Protein AF-A0A2P5E3Q2-F1 (afdb_monomer)

Foldseek 3Di:
DVVQLVVLCVVPVCVVVVLVPDDPVVSVLLSVLSSLLSVLLVVDDLVPCDPVSLVSNVVSVVVCVVVVHDRVVSVVSNVVSVPPPPVVVVVVVVVVVVVVVVVVVVVVVVVVVVVVVVVVVVVVVVVVVVVVVVVVVVVVVVVVVVVVVVVVVVVVVVVVVVVVVVVVVVVVVVVVVVVVVVVPDD

Sequence (186 aa):
MLPFIQLYREHHPTFSLQTECLRPFERSYVLQLVAIIVGTLTNTPITLVTPTLRAVVDLSWQSLCRLGMKLPVLEKLVATSEKPTALSEACESIQESVKSWRAISDEFERMKTSLASKEEELRIKFDEEVEASQGLQNSQRLLLDEVEQMKKLVAAKEDLKNHMRVFDEKVEQNSKLLNSFCCSFP

Secondary structure (DSSP, 8-state):
-HHHHHHHHHH-THHHHHHHTS-HHHHHHHHHHHHHHHHHHHHS-GGG--HHHHHHHHHHHHHHHHTT---HHHHHHHHHHT--HHHHHHHHHHHHHHHHHHHHHHHHHHHHHHHHHHHHHHHHHHHHHHHHHHHHHHHHHHHHHHHHHHHHHHHHHHHHHHHHHHHHHHHHHHHHHHHHHHTT--

Solvent-accessible surface area (backbone atoms only — not comparable to full-atom values): 10279 Å² total; per-residue (Å²): 100,71,69,43,43,50,56,48,38,76,78,36,66,66,53,58,61,62,44,66,79,40,57,75,67,56,29,53,50,52,50,48,39,50,16,50,42,46,44,52,66,70,74,36,61,82,93,65,65,44,71,70,57,49,52,55,36,52,54,35,50,52,52,41,52,74,71,67,57,86,53,71,69,59,52,51,52,53,58,58,65,69,64,61,65,69,64,55,54,48,50,52,53,49,52,53,50,52,54,52,53,49,54,53,51,56,48,49,54,52,48,52,54,52,49,53,53,50,53,51,52,52,50,54,53,51,55,52,51,51,52,53,51,50,53,51,52,52,51,54,50,52,52,51,54,52,51,52,52,50,52,52,52,52,50,54,50,51,52,50,52,51,53,49,50,55,48,52,55,50,51,53,52,50,50,52,52,51,51,56,55,65,76,67,66,134

Organism: Parasponia andersonii (NCBI:txid3476)

Structure (mmCIF, N/CA/C/O backbone):
data_AF-A0A2P5E3Q2-F1
#
_entry.id   AF-A0A2P5E3Q2-F1
#
loop_
_atom_site.group_PDB
_atom_site.id
_atom_site.type_symbol
_atom_site.label_atom_id
_atom_site.label_alt_id
_atom_site.label_comp_id
_atom_site.label_asym_id
_atom_site.label_entity_id
_atom_site.label_seq_id
_atom_site.pdbx_PDB_ins_code
_atom_site.Cartn_x
_atom_site.Cartn_y
_atom_site.Cartn_z
_atom_site.occupancy
_atom_site.B_iso_or_equiv
_atom_site.auth_seq_id
_atom_site.auth_comp_id
_atom_site.auth_asym_id
_atom_site.auth_atom_id
_atom_site.pdbx_PDB_model_num
ATOM 1 N N . MET A 1 1 ? 31.062 -9.177 -30.078 1.00 57.31 1 MET A N 1
ATOM 2 C CA . MET A 1 1 ? 30.815 -7.878 -30.752 1.00 57.31 1 MET A CA 1
ATOM 3 C C . MET A 1 1 ? 30.722 -7.995 -32.271 1.00 57.31 1 MET A C 1
ATOM 5 O O . MET A 1 1 ? 29.766 -7.472 -32.824 1.00 57.31 1 MET A O 1
ATOM 9 N N . LEU A 1 2 ? 31.635 -8.717 -32.935 1.00 60.75 2 LEU A N 1
ATOM 10 C CA . LEU A 1 2 ? 31.589 -8.993 -34.384 1.00 60.75 2 LEU A CA 1
ATOM 11 C C . LEU A 1 2 ? 30.212 -9.408 -34.960 1.00 60.75 2 LEU A C 1
ATOM 13 O O . LEU A 1 2 ? 29.828 -8.805 -35.959 1.00 60.75 2 LEU A O 1
ATOM 17 N N . PRO A 1 3 ? 29.429 -10.324 -34.346 1.00 73.56 3 PRO A N 1
ATOM 18 C CA . PRO A 1 3 ? 28.146 -10.740 -34.928 1.00 73.56 3 PRO A CA 1
ATOM 19 C C . PRO A 1 3 ? 27.102 -9.614 -34.975 1.00 73.56 3 PRO A C 1
ATOM 21 O O . PRO A 1 3 ? 26.390 -9.488 -35.962 1.00 73.56 3 PRO A O 1
ATOM 24 N N . PHE A 1 4 ? 27.045 -8.740 -33.963 1.00 74.94 4 PHE A N 1
ATOM 25 C CA . PHE A 1 4 ? 26.072 -7.636 -33.918 1.00 74.94 4 PHE A CA 1
ATOM 26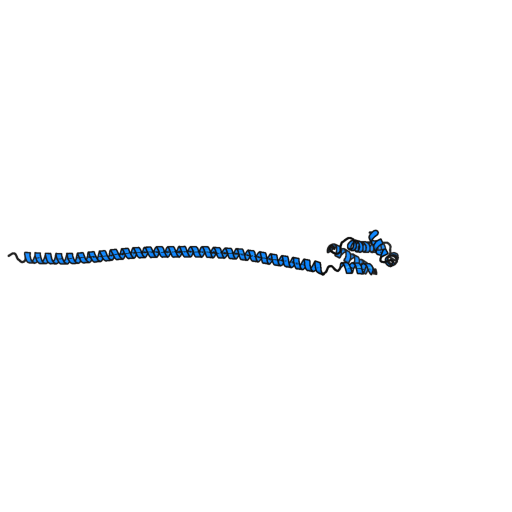 C C . PHE A 1 4 ? 26.417 -6.506 -34.893 1.00 74.94 4 PHE A C 1
ATOM 28 O O . PHE A 1 4 ? 25.533 -5.886 -35.473 1.00 74.94 4 PHE A O 1
ATOM 35 N N . ILE A 1 5 ? 27.712 -6.261 -35.110 1.00 73.81 5 ILE A N 1
ATOM 36 C CA . ILE A 1 5 ? 28.187 -5.304 -36.118 1.00 73.81 5 ILE A CA 1
ATOM 37 C C . ILE A 1 5 ? 27.867 -5.817 -37.522 1.00 73.81 5 ILE A C 1
ATOM 39 O O . ILE A 1 5 ? 27.465 -5.037 -38.383 1.00 73.81 5 ILE A O 1
ATOM 43 N N . GLN A 1 6 ? 28.061 -7.115 -37.755 1.00 77.38 6 GLN A N 1
ATOM 44 C CA . GLN A 1 6 ? 27.765 -7.745 -39.035 1.00 77.38 6 GLN A CA 1
ATOM 45 C C . GLN A 1 6 ? 26.262 -7.713 -39.330 1.00 77.38 6 GLN A C 1
ATOM 47 O O . GLN A 1 6 ? 25.874 -7.219 -40.385 1.00 77.38 6 GLN A O 1
ATOM 52 N N . LEU A 1 7 ? 25.436 -8.075 -38.344 1.00 75.12 7 LEU A N 1
ATOM 53 C CA . LEU A 1 7 ? 23.980 -7.947 -38.406 1.00 75.12 7 LEU A CA 1
ATOM 54 C C . LEU A 1 7 ? 23.549 -6.508 -38.737 1.00 75.12 7 LEU A C 1
ATOM 56 O O . LEU A 1 7 ? 22.722 -6.278 -39.613 1.00 75.12 7 LEU A O 1
ATOM 60 N N . TYR A 1 8 ? 24.148 -5.505 -38.088 1.00 78.00 8 TYR A N 1
ATOM 61 C CA . TYR A 1 8 ? 23.824 -4.107 -38.373 1.00 78.00 8 TYR A CA 1
ATOM 62 C C . TYR A 1 8 ? 24.241 -3.670 -39.789 1.00 78.00 8 TYR A C 1
ATOM 64 O O . TYR A 1 8 ? 23.508 -2.934 -40.449 1.00 78.00 8 TYR A O 1
ATOM 72 N N . ARG A 1 9 ? 25.397 -4.131 -40.289 1.00 81.00 9 ARG A N 1
ATOM 73 C CA . ARG A 1 9 ? 25.868 -3.826 -41.654 1.00 81.00 9 ARG A CA 1
ATOM 74 C C . ARG A 1 9 ? 24.950 -4.386 -42.732 1.00 81.00 9 ARG A C 1
ATOM 76 O O . ARG A 1 9 ? 24.748 -3.709 -43.736 1.00 81.00 9 ARG A O 1
ATOM 83 N N . GLU A 1 10 ? 24.395 -5.576 -42.523 1.00 78.88 10 GLU A N 1
ATOM 84 C CA . GLU A 1 10 ? 23.435 -6.193 -43.448 1.00 78.88 10 GLU A CA 1
ATOM 85 C C . GLU A 1 10 ? 22.175 -5.332 -43.610 1.00 78.88 10 GLU A C 1
ATOM 87 O O . GLU A 1 10 ? 21.643 -5.204 -44.711 1.00 78.88 10 GLU A O 1
ATOM 92 N N . HIS A 1 11 ? 21.749 -4.658 -42.539 1.00 75.56 11 HIS A N 1
ATOM 93 C CA . HIS A 1 11 ? 20.584 -3.772 -42.547 1.00 75.56 11 HIS A CA 1
ATOM 94 C C . HIS A 1 11 ? 20.900 -2.304 -42.885 1.00 75.56 11 HIS A C 1
ATOM 96 O O . HIS A 1 11 ? 19.981 -1.537 -43.179 1.00 75.56 11 HIS A O 1
ATOM 102 N N . HIS A 1 12 ? 22.172 -1.887 -42.864 1.00 76.81 12 HIS A N 1
ATOM 103 C CA . HIS A 1 12 ? 22.582 -0.518 -43.194 1.00 76.81 12 HIS A CA 1
ATOM 104 C C . HIS A 1 12 ? 23.958 -0.465 -43.896 1.00 76.81 12 HIS A C 1
ATOM 106 O O . HIS A 1 12 ? 24.973 -0.140 -43.268 1.00 76.81 12 HIS A O 1
ATOM 112 N N . PRO A 1 13 ? 24.019 -0.712 -45.219 1.00 73.44 13 PRO A N 1
ATOM 113 C CA . PRO A 1 13 ? 25.279 -0.820 -45.968 1.00 73.44 13 PRO A CA 1
ATOM 114 C C . PRO A 1 13 ? 26.141 0.453 -45.948 1.00 73.44 13 PRO A C 1
ATOM 116 O O . PRO A 1 13 ? 27.371 0.388 -45.954 1.00 73.44 13 PRO A O 1
ATOM 119 N N . THR A 1 14 ? 25.511 1.627 -45.857 1.00 77.25 14 THR A N 1
ATOM 120 C CA . THR A 1 14 ? 26.186 2.936 -45.786 1.00 77.25 14 THR A CA 1
ATOM 121 C C . THR A 1 14 ? 26.938 3.156 -44.468 1.00 77.25 14 THR A C 1
ATOM 123 O O . THR A 1 14 ? 27.764 4.064 -44.379 1.00 77.25 14 THR A O 1
ATOM 126 N N . PHE A 1 15 ? 26.727 2.301 -43.460 1.00 79.06 15 PHE A N 1
ATOM 127 C CA . PHE A 1 15 ? 27.500 2.310 -42.216 1.00 79.06 15 PHE A CA 1
ATOM 128 C C . PHE A 1 15 ? 28.984 1.997 -42.452 1.00 79.06 15 PHE A C 1
ATOM 130 O O . PHE A 1 15 ? 29.859 2.617 -41.845 1.00 79.06 15 PHE A O 1
ATOM 137 N N . SER A 1 16 ? 29.282 1.062 -43.357 1.00 76.94 16 SER A N 1
ATOM 138 C CA . SER A 1 16 ? 30.663 0.690 -43.685 1.00 76.94 16 SER A CA 1
ATOM 139 C C . SER A 1 16 ? 31.424 1.884 -44.265 1.00 76.94 16 SER A C 1
ATOM 141 O O . SER A 1 16 ? 32.506 2.202 -43.784 1.00 76.94 16 SER A O 1
ATOM 143 N N . LEU A 1 17 ? 30.789 2.626 -45.177 1.00 75.38 17 LEU A N 1
ATOM 144 C CA . LEU A 1 17 ? 31.359 3.830 -45.788 1.00 75.38 17 LEU A CA 1
ATOM 145 C C . LEU A 1 17 ? 31.624 4.941 -44.763 1.00 75.38 17 LEU A C 1
ATOM 147 O O . LEU A 1 17 ? 32.693 5.539 -44.763 1.00 75.38 17 LEU A O 1
ATOM 151 N N . GLN A 1 18 ? 30.683 5.192 -43.847 1.00 77.44 18 GLN A N 1
ATOM 152 C CA . GLN A 1 18 ? 30.864 6.211 -42.805 1.00 77.44 18 GLN A CA 1
ATOM 153 C C . GLN A 1 18 ? 31.991 5.857 -41.828 1.00 77.44 18 GLN A C 1
ATOM 155 O O . GLN A 1 18 ? 32.747 6.729 -41.412 1.00 77.44 18 GLN A O 1
ATOM 160 N N . THR A 1 19 ? 32.112 4.580 -41.456 1.00 79.31 19 THR A N 1
ATOM 161 C CA . THR A 1 19 ? 33.121 4.132 -40.482 1.00 79.31 19 THR A CA 1
ATOM 162 C C . THR A 1 19 ? 34.520 3.974 -41.074 1.00 79.31 19 THR A C 1
ATOM 164 O O . THR A 1 19 ? 35.495 3.997 -40.326 1.00 79.31 19 THR A O 1
ATOM 167 N N . GLU A 1 20 ? 34.646 3.826 -42.393 1.00 80.62 20 GLU A N 1
ATOM 168 C CA . GLU A 1 20 ? 35.933 3.756 -43.098 1.00 80.62 20 GLU A CA 1
ATOM 169 C C . GLU A 1 20 ? 36.643 5.107 -43.199 1.00 80.62 20 GLU A C 1
ATOM 171 O O . GLU A 1 20 ? 37.870 5.143 -43.211 1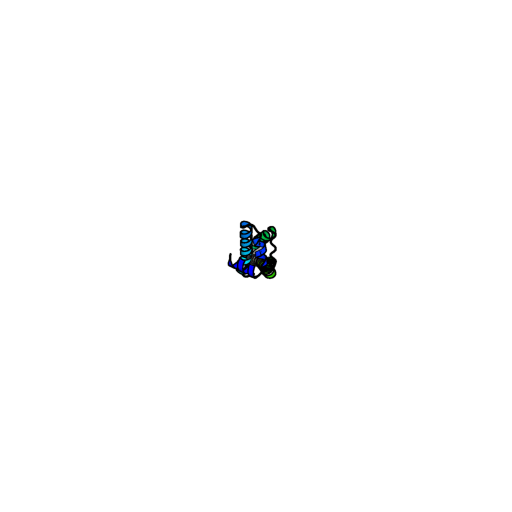.00 80.62 20 GLU A O 1
ATOM 176 N N . CYS A 1 21 ? 35.894 6.211 -43.192 1.00 80.50 21 CYS A N 1
ATOM 177 C CA . CYS A 1 21 ? 36.453 7.564 -43.183 1.00 80.50 21 CYS A CA 1
ATOM 178 C C . CYS A 1 21 ? 36.970 8.014 -41.801 1.00 80.50 21 CYS A C 1
ATOM 180 O O . CYS A 1 21 ? 37.543 9.096 -41.691 1.00 80.50 21 CYS A O 1
ATOM 182 N N . LEU A 1 22 ? 36.758 7.219 -40.747 1.00 84.12 22 LEU A N 1
ATOM 183 C CA . LEU A 1 22 ? 37.175 7.532 -39.377 1.00 84.12 22 LEU A CA 1
ATOM 184 C C . LEU A 1 22 ? 38.598 7.044 -39.091 1.00 84.12 22 LEU A C 1
ATOM 186 O O . LEU A 1 22 ? 39.057 6.043 -39.647 1.00 84.12 22 LEU A O 1
ATOM 190 N N . ARG A 1 23 ? 39.286 7.690 -38.140 1.00 88.81 23 ARG A N 1
ATOM 191 C CA . ARG A 1 23 ? 40.582 7.183 -37.667 1.00 88.81 23 ARG A CA 1
ATOM 192 C C . ARG A 1 23 ? 40.402 5.819 -36.987 1.00 88.81 23 ARG A C 1
ATOM 194 O O . ARG A 1 23 ? 39.347 5.568 -36.405 1.00 88.81 23 ARG A O 1
ATOM 201 N N . PRO A 1 24 ? 41.424 4.942 -36.972 1.00 84.94 24 PRO A N 1
ATOM 202 C CA . PRO A 1 24 ? 41.299 3.577 -36.440 1.00 84.94 24 PRO A CA 1
ATOM 203 C C . PRO A 1 24 ? 40.716 3.486 -35.018 1.00 84.94 24 PRO A C 1
ATOM 205 O O . PRO A 1 24 ? 39.935 2.578 -34.720 1.00 84.94 24 PRO A O 1
ATOM 208 N N . PHE A 1 25 ? 41.049 4.452 -34.157 1.00 86.00 25 PHE A N 1
ATOM 209 C CA . PHE A 1 25 ? 40.517 4.551 -32.797 1.00 86.00 25 PHE A CA 1
ATOM 210 C C . PHE A 1 25 ? 39.024 4.922 -32.775 1.00 86.00 25 PHE A C 1
ATOM 212 O O . PHE A 1 25 ? 38.221 4.221 -32.166 1.00 86.00 25 PHE A O 1
ATOM 219 N N . GLU A 1 26 ? 38.640 5.976 -33.498 1.00 84.75 26 GLU A N 1
ATOM 220 C CA . GLU A 1 26 ? 37.249 6.442 -33.613 1.00 84.75 26 GLU A CA 1
ATOM 221 C C . GLU A 1 26 ? 36.363 5.368 -34.248 1.00 84.75 26 GLU A C 1
ATOM 223 O O . GLU A 1 26 ? 35.270 5.083 -33.761 1.00 84.75 26 GLU A O 1
ATOM 228 N N . ARG A 1 27 ? 36.878 4.698 -35.284 1.00 85.75 27 ARG A N 1
ATOM 229 C CA . ARG A 1 27 ? 36.229 3.562 -35.934 1.00 85.75 27 ARG A CA 1
ATOM 230 C C . ARG A 1 27 ? 35.942 2.440 -34.941 1.00 85.75 27 ARG A C 1
ATOM 232 O O . ARG A 1 27 ? 34.815 1.959 -34.876 1.00 85.75 27 ARG A O 1
ATOM 239 N N . SER A 1 28 ? 36.939 2.027 -34.161 1.00 86.69 28 SER A N 1
ATOM 240 C CA . SER A 1 28 ? 36.772 0.956 -33.169 1.00 86.69 28 SER A CA 1
ATOM 241 C C . SER A 1 28 ? 35.760 1.336 -32.089 1.00 86.69 28 SER A C 1
ATOM 243 O O . SER A 1 28 ? 34.911 0.521 -31.731 1.00 86.69 28 SER A O 1
ATOM 245 N N . TYR A 1 29 ? 35.792 2.589 -31.633 1.00 89.56 29 TYR A N 1
ATOM 246 C CA . TYR A 1 29 ? 34.855 3.106 -30.642 1.00 89.56 29 TYR A CA 1
ATOM 247 C C . TYR A 1 29 ? 33.409 3.129 -31.163 1.00 89.56 29 TYR A C 1
ATOM 249 O O . TYR A 1 29 ? 32.516 2.590 -30.514 1.00 89.56 29 TYR A O 1
ATOM 257 N N . VAL A 1 30 ? 33.170 3.641 -32.375 1.00 88.62 30 VAL A N 1
ATOM 258 C CA . VAL A 1 30 ? 31.839 3.634 -33.012 1.00 88.62 30 VAL A CA 1
ATOM 259 C C . VAL A 1 30 ? 31.311 2.209 -33.185 1.00 88.62 30 VAL A C 1
ATOM 261 O O . VAL A 1 30 ? 30.158 1.932 -32.860 1.00 88.62 30 VAL A O 1
ATOM 264 N N . LEU A 1 31 ? 32.154 1.284 -33.652 1.00 87.62 31 LEU A N 1
ATOM 265 C CA . LEU A 1 31 ? 31.778 -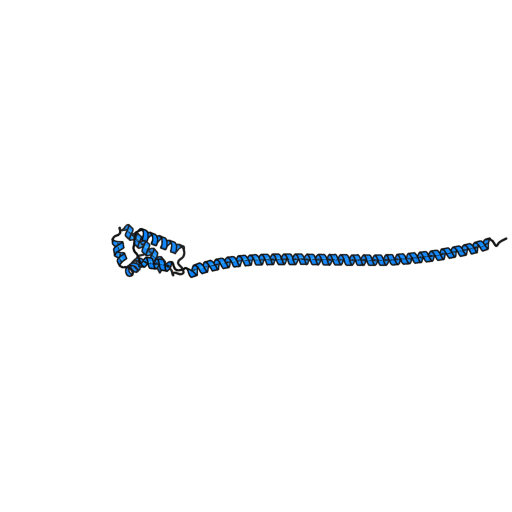0.122 -33.806 1.00 87.62 31 LEU A CA 1
ATOM 266 C C . LEU A 1 31 ? 31.401 -0.767 -32.464 1.00 87.62 31 LEU A C 1
ATOM 268 O O . LEU A 1 31 ? 30.443 -1.538 -32.406 1.00 87.62 31 LEU A O 1
ATOM 272 N N . GLN A 1 32 ? 32.116 -0.431 -31.390 1.00 89.44 32 GLN A N 1
ATOM 273 C CA . GLN A 1 32 ? 31.806 -0.900 -30.043 1.00 89.44 32 GLN A CA 1
ATOM 274 C C . GLN A 1 32 ? 30.470 -0.345 -29.536 1.00 89.44 32 GLN A C 1
ATOM 276 O O . GLN A 1 32 ? 29.652 -1.117 -29.041 1.00 89.44 32 GLN A O 1
ATOM 281 N N . LEU A 1 33 ? 30.211 0.954 -29.704 1.00 89.50 33 LEU A N 1
ATOM 282 C CA . LEU A 1 33 ? 28.944 1.575 -29.304 1.00 89.50 33 LEU A CA 1
ATOM 283 C C . LEU A 1 33 ? 27.747 0.962 -30.045 1.00 89.50 33 LEU A C 1
ATOM 285 O O . LEU A 1 33 ? 26.742 0.624 -29.424 1.00 89.50 33 LEU A O 1
ATOM 289 N N . VAL A 1 34 ? 27.873 0.740 -31.357 1.00 87.81 34 VAL A N 1
ATOM 290 C CA . VAL A 1 34 ? 26.830 0.074 -32.155 1.00 87.81 34 VAL A CA 1
ATOM 291 C C . VAL A 1 34 ? 26.614 -1.364 -31.683 1.00 87.81 34 VAL A C 1
ATOM 293 O O . VAL A 1 34 ? 25.473 -1.789 -31.522 1.00 87.81 34 VAL A O 1
ATOM 296 N N . ALA A 1 35 ? 27.686 -2.109 -31.404 1.00 86.56 35 ALA A N 1
ATOM 297 C CA . ALA A 1 35 ? 27.577 -3.473 -30.894 1.00 86.56 35 ALA A CA 1
ATOM 298 C C . ALA A 1 35 ? 26.897 -3.540 -29.518 1.00 86.56 35 ALA A C 1
ATOM 300 O O . ALA A 1 35 ? 26.155 -4.486 -29.264 1.00 86.56 35 ALA A O 1
ATOM 301 N N . ILE A 1 36 ? 27.144 -2.556 -28.646 1.00 87.94 36 ILE A N 1
ATOM 302 C CA . ILE A 1 36 ? 26.492 -2.440 -27.337 1.00 87.94 36 ILE A CA 1
ATOM 303 C C . ILE A 1 36 ? 24.994 -2.197 -27.521 1.00 87.94 36 ILE A C 1
ATOM 305 O O . ILE A 1 36 ? 24.198 -2.933 -26.946 1.00 87.94 36 ILE A O 1
ATOM 309 N N . ILE A 1 37 ? 24.599 -1.226 -28.348 1.00 87.50 37 ILE A N 1
ATOM 310 C CA . ILE A 1 37 ? 23.182 -0.890 -28.562 1.00 87.50 37 ILE A CA 1
ATOM 311 C C . ILE A 1 37 ? 22.438 -2.054 -29.219 1.00 87.50 37 ILE A C 1
ATOM 313 O O . ILE A 1 37 ? 21.415 -2.499 -28.713 1.00 87.50 37 ILE A O 1
ATOM 317 N N . VAL A 1 38 ? 22.967 -2.596 -30.318 1.00 85.69 38 VAL A N 1
ATOM 318 C CA . VAL A 1 38 ? 22.329 -3.727 -31.003 1.00 85.69 38 VAL A CA 1
ATOM 319 C C . VAL A 1 38 ? 22.291 -4.936 -30.077 1.00 85.69 38 VAL A C 1
ATOM 321 O O . VAL A 1 38 ? 21.229 -5.498 -29.866 1.00 85.69 38 VAL A O 1
ATOM 324 N N . GLY A 1 39 ? 23.410 -5.299 -29.447 1.00 82.50 39 GLY A N 1
ATOM 325 C CA . GLY A 1 39 ? 23.473 -6.472 -28.580 1.00 82.50 39 GLY A CA 1
ATOM 326 C C . GLY A 1 39 ? 22.564 -6.378 -27.353 1.00 82.50 39 GLY A C 1
ATOM 327 O O . GLY A 1 39 ? 21.975 -7.379 -26.959 1.00 82.50 39 GLY A O 1
ATOM 328 N N . THR A 1 40 ? 22.414 -5.204 -26.746 1.00 81.50 40 THR A N 1
ATOM 329 C CA . THR A 1 40 ? 21.481 -5.029 -25.622 1.00 81.50 40 THR A CA 1
ATOM 330 C C . THR A 1 40 ? 20.037 -5.149 -26.095 1.00 81.50 40 THR A C 1
ATOM 332 O O . THR A 1 40 ? 19.290 -5.943 -25.530 1.00 81.50 40 THR A O 1
ATOM 335 N N . LEU A 1 41 ? 19.664 -4.461 -27.174 1.00 80.31 41 LEU A N 1
ATOM 336 C CA . LEU A 1 41 ? 18.285 -4.428 -27.664 1.00 80.31 41 LEU A CA 1
ATOM 337 C C . LEU A 1 41 ? 17.842 -5.707 -28.396 1.00 80.31 41 LEU A C 1
ATOM 339 O O . LEU A 1 41 ? 16.648 -5.983 -28.444 1.00 80.31 41 LEU A O 1
ATOM 343 N N . THR A 1 42 ? 18.764 -6.502 -28.952 1.00 76.38 42 THR A N 1
ATOM 344 C CA . THR A 1 42 ? 18.426 -7.764 -29.638 1.00 76.38 42 THR A CA 1
ATOM 345 C C . THR A 1 42 ? 18.514 -8.991 -28.737 1.00 76.38 42 THR A C 1
ATOM 347 O O . THR A 1 42 ? 17.805 -9.961 -28.984 1.00 76.38 42 THR A O 1
ATOM 350 N N . ASN A 1 43 ? 19.386 -8.995 -27.719 1.00 70.69 43 ASN A N 1
ATOM 351 C CA . ASN A 1 43 ? 19.531 -10.156 -26.826 1.00 70.69 43 ASN A CA 1
ATOM 352 C C . ASN A 1 43 ? 18.603 -10.104 -25.613 1.00 70.69 43 ASN A C 1
ATOM 354 O O . ASN A 1 43 ? 18.443 -11.119 -24.937 1.00 70.69 43 ASN A O 1
ATOM 358 N N . THR A 1 44 ? 18.014 -8.944 -25.310 1.00 64.00 44 THR A N 1
ATOM 359 C CA . THR A 1 44 ? 17.021 -8.834 -24.242 1.00 64.00 44 THR A CA 1
ATOM 360 C C . THR A 1 44 ? 15.634 -8.633 -24.844 1.00 64.00 44 THR A C 1
ATOM 362 O O . THR A 1 44 ? 15.458 -7.758 -25.692 1.00 64.00 44 THR A O 1
ATOM 365 N N . PRO A 1 45 ? 14.629 -9.440 -24.456 1.00 61.12 45 PRO A N 1
ATOM 366 C CA . PRO A 1 45 ? 13.259 -9.161 -24.852 1.00 61.12 45 PRO A CA 1
ATOM 367 C C . PRO A 1 45 ? 12.867 -7.776 -24.320 1.00 61.12 45 PRO A C 1
ATOM 369 O O . PRO A 1 45 ? 13.221 -7.419 -23.198 1.00 61.12 45 PRO A O 1
ATOM 372 N N . ILE A 1 46 ? 12.129 -7.000 -25.120 1.00 60.19 46 ILE A N 1
ATOM 373 C CA . ILE A 1 46 ? 11.748 -5.599 -24.831 1.00 60.19 46 ILE A CA 1
ATOM 374 C C . ILE A 1 46 ? 11.076 -5.452 -23.449 1.00 60.19 46 ILE A C 1
ATOM 376 O O . ILE A 1 46 ? 11.203 -4.422 -22.791 1.00 60.19 46 ILE A O 1
ATOM 380 N N . THR A 1 47 ? 10.422 -6.513 -22.971 1.00 55.75 47 THR A N 1
ATOM 381 C CA . THR A 1 47 ? 9.771 -6.618 -21.657 1.00 55.75 47 THR A CA 1
ATOM 382 C C . THR A 1 47 ? 10.731 -6.746 -20.468 1.00 55.75 47 THR A C 1
ATOM 384 O O . THR A 1 47 ? 10.287 -6.643 -19.329 1.00 55.75 47 THR A O 1
ATOM 387 N N . LEU A 1 48 ? 12.028 -6.968 -20.704 1.00 59.38 48 LEU A N 1
ATOM 388 C CA . LEU A 1 48 ? 13.043 -7.253 -19.683 1.00 59.38 48 LEU A CA 1
ATOM 389 C C . LEU A 1 48 ? 14.235 -6.280 -19.720 1.00 59.38 48 LEU A C 1
ATOM 391 O O . LEU A 1 48 ? 15.242 -6.511 -19.047 1.00 59.38 48 LEU A O 1
ATOM 395 N N . VAL A 1 49 ? 14.146 -5.196 -20.498 1.00 63.44 49 VAL A N 1
ATOM 396 C CA . VAL A 1 49 ? 15.172 -4.145 -20.510 1.00 63.44 49 VAL A CA 1
ATOM 397 C C . VAL A 1 49 ? 15.121 -3.411 -19.171 1.00 63.44 49 VAL A C 1
ATOM 399 O O . VAL A 1 49 ? 14.275 -2.544 -18.945 1.00 63.44 49 VAL A O 1
ATOM 402 N N . THR A 1 50 ? 16.025 -3.779 -18.265 1.00 67.12 50 THR A N 1
ATOM 403 C CA . THR A 1 50 ? 16.160 -3.120 -16.964 1.00 67.12 50 THR A CA 1
ATOM 404 C C . THR A 1 50 ? 16.554 -1.646 -17.143 1.00 67.12 50 THR A C 1
ATOM 406 O O . THR A 1 50 ? 17.235 -1.306 -18.119 1.00 67.12 50 THR A O 1
ATOM 409 N N . PRO A 1 51 ? 16.194 -0.752 -16.200 1.00 71.12 51 PRO A N 1
ATOM 410 C CA . PRO A 1 51 ? 16.565 0.667 -16.266 1.00 71.12 51 PRO A CA 1
ATOM 411 C C . PRO A 1 51 ? 18.073 0.894 -16.454 1.00 71.12 51 PRO A C 1
ATOM 413 O O . PRO A 1 51 ? 18.492 1.804 -17.165 1.00 71.12 51 PRO A O 1
ATOM 416 N N . THR A 1 52 ? 18.901 0.021 -15.875 1.00 74.12 52 THR A N 1
ATOM 417 C CA . THR A 1 52 ? 20.362 0.060 -16.004 1.00 74.12 52 THR A CA 1
ATOM 418 C C . THR A 1 52 ? 20.837 -0.222 -17.429 1.00 74.12 52 THR A C 1
ATOM 420 O O . THR A 1 52 ? 21.714 0.477 -17.928 1.00 74.12 52 THR A O 1
ATOM 423 N N . LEU A 1 53 ? 20.260 -1.219 -18.109 1.00 79.44 53 LEU A N 1
ATOM 424 C CA . LEU A 1 53 ? 20.608 -1.526 -19.500 1.00 79.44 53 LEU A CA 1
ATOM 425 C C . LEU A 1 53 ? 20.133 -0.423 -20.450 1.00 79.44 53 LEU A C 1
ATOM 427 O O . LEU A 1 53 ? 20.852 -0.080 -21.386 1.00 79.44 53 LEU A O 1
ATOM 431 N N . ARG A 1 54 ? 18.974 0.183 -20.164 1.00 80.38 54 ARG A N 1
ATOM 432 C CA . ARG A 1 54 ? 18.473 1.348 -20.905 1.00 80.38 54 ARG A CA 1
ATOM 433 C C . ARG A 1 54 ? 19.427 2.539 -20.802 1.00 80.38 54 ARG A C 1
ATOM 435 O O . ARG A 1 54 ? 19.836 3.065 -21.828 1.00 80.38 54 ARG A O 1
ATOM 442 N N . ALA A 1 55 ? 19.897 2.873 -19.601 1.00 81.69 55 ALA A N 1
ATOM 443 C CA . ALA A 1 55 ? 20.873 3.949 -19.422 1.00 81.69 55 ALA A CA 1
ATOM 444 C C . ALA A 1 55 ? 22.173 3.717 -20.224 1.00 81.69 55 ALA A C 1
ATOM 446 O O . ALA A 1 55 ? 22.740 4.655 -20.782 1.00 81.69 55 ALA A O 1
ATOM 447 N N . VAL A 1 56 ? 22.638 2.465 -20.328 1.00 86.12 56 VAL A N 1
ATOM 448 C CA . VAL A 1 56 ? 23.809 2.109 -21.152 1.00 86.12 56 VAL A CA 1
ATOM 449 C C . VAL A 1 56 ? 23.539 2.325 -22.646 1.00 86.12 56 VAL A C 1
ATOM 451 O O . VAL A 1 56 ? 24.418 2.827 -23.355 1.00 86.12 56 VAL A O 1
ATOM 454 N N . VAL A 1 57 ? 22.341 1.980 -23.128 1.00 88.25 57 VAL A N 1
ATOM 455 C CA . VAL A 1 57 ? 21.906 2.239 -24.511 1.00 88.25 57 VAL A CA 1
ATOM 456 C C . VAL A 1 57 ? 21.847 3.738 -24.789 1.00 88.25 57 VAL A C 1
ATOM 458 O O . VAL A 1 57 ? 22.438 4.182 -25.772 1.00 88.25 57 VAL A O 1
ATOM 461 N N . ASP A 1 58 ? 21.228 4.519 -23.904 1.00 87.75 58 ASP A N 1
ATOM 462 C CA . ASP A 1 58 ? 21.054 5.965 -24.073 1.00 87.75 58 ASP A CA 1
ATOM 463 C C . ASP A 1 58 ? 22.400 6.696 -24.108 1.00 87.75 58 ASP A C 1
ATOM 465 O O . ASP A 1 58 ? 22.651 7.512 -24.996 1.00 87.75 58 ASP A O 1
ATOM 469 N N . LEU A 1 59 ? 23.314 6.359 -23.191 1.00 89.56 59 LEU A N 1
ATOM 470 C CA . LEU A 1 59 ? 24.671 6.915 -23.168 1.00 89.56 59 LEU A CA 1
ATOM 471 C C . LEU A 1 59 ? 25.460 6.554 -24.432 1.00 89.56 59 LEU A C 1
ATOM 473 O O . LEU A 1 59 ? 26.186 7.389 -24.984 1.00 89.56 59 LEU A O 1
ATOM 477 N N . SER A 1 60 ? 25.308 5.318 -24.912 1.00 90.44 60 SER A N 1
ATOM 478 C CA . SER A 1 60 ? 25.956 4.866 -26.145 1.00 90.44 60 SER A CA 1
ATOM 479 C C . SER A 1 60 ? 25.387 5.583 -27.372 1.00 90.44 60 SER A C 1
ATOM 481 O O . SER A 1 60 ? 26.148 6.013 -28.242 1.00 90.44 60 SER A O 1
ATOM 483 N N . TRP A 1 61 ? 24.066 5.774 -27.424 1.00 91.56 61 TRP A N 1
ATOM 484 C CA . TRP A 1 61 ? 23.374 6.487 -28.496 1.00 91.56 61 TRP A CA 1
ATOM 485 C C . TRP A 1 61 ? 23.758 7.969 -28.526 1.00 91.56 61 TRP A C 1
ATOM 487 O O . TRP A 1 61 ? 24.175 8.481 -29.564 1.00 91.56 61 TRP A O 1
ATOM 497 N N . GLN A 1 62 ? 23.746 8.644 -27.374 1.00 90.06 62 GLN A N 1
ATOM 498 C CA . GLN A 1 62 ? 24.210 10.028 -27.251 1.00 90.06 62 GLN A CA 1
ATOM 499 C C . GLN A 1 62 ? 25.668 10.192 -27.694 1.00 90.06 62 GLN A C 1
ATOM 501 O O . GLN A 1 62 ? 26.008 11.184 -28.343 1.00 90.06 62 GLN A O 1
ATOM 506 N N . SER A 1 63 ? 26.530 9.223 -27.374 1.00 90.69 63 SER A N 1
ATOM 507 C CA . SER A 1 63 ? 27.935 9.242 -27.794 1.00 90.69 63 SER A CA 1
ATOM 508 C C . SER A 1 63 ? 28.073 9.146 -29.319 1.00 90.69 63 SER A C 1
ATOM 510 O O . SER A 1 63 ? 28.862 9.886 -29.904 1.00 90.69 63 SER A O 1
ATOM 512 N N . LEU A 1 64 ? 27.259 8.319 -29.984 1.00 89.06 64 LEU A N 1
ATOM 513 C CA . LEU A 1 64 ? 27.203 8.247 -31.451 1.00 89.06 64 LEU A CA 1
ATOM 514 C C . LEU A 1 64 ? 26.678 9.547 -32.081 1.00 89.06 64 LEU A C 1
ATOM 516 O O . LEU A 1 64 ? 27.257 10.026 -33.058 1.00 89.06 64 LEU A O 1
ATOM 520 N N . CYS A 1 65 ? 25.639 10.152 -31.499 1.00 87.50 65 CYS A N 1
ATOM 521 C CA . CYS A 1 65 ? 25.103 11.438 -31.950 1.00 87.50 65 CYS A CA 1
ATOM 522 C C . CYS A 1 65 ? 26.142 12.563 -31.839 1.00 87.50 65 CYS A C 1
ATOM 524 O O . CYS A 1 65 ? 26.295 13.357 -32.766 1.00 87.50 65 CYS A O 1
ATOM 526 N N . ARG A 1 66 ? 26.910 12.608 -30.739 1.00 89.38 66 ARG A N 1
ATOM 527 C CA . ARG A 1 66 ? 28.006 13.579 -30.547 1.00 89.38 66 ARG A CA 1
ATOM 528 C C . ARG A 1 66 ? 29.126 13.423 -31.572 1.00 89.38 66 ARG A C 1
ATOM 530 O O . ARG A 1 66 ? 29.741 14.416 -31.945 1.00 89.38 66 ARG A O 1
ATOM 537 N N . LEU A 1 67 ? 29.369 12.203 -32.046 1.00 87.19 67 LEU A N 1
ATOM 538 C CA . LEU A 1 67 ? 30.325 11.915 -33.119 1.00 87.19 67 LEU A CA 1
ATOM 539 C C . LEU A 1 67 ? 29.776 12.244 -34.520 1.00 87.19 67 LEU A C 1
ATOM 541 O O . LEU A 1 67 ? 30.466 12.022 -35.512 1.00 87.19 67 LEU A O 1
ATOM 545 N N . GLY A 1 68 ? 28.547 12.763 -34.623 1.00 85.25 68 GLY A N 1
ATOM 546 C CA . GLY A 1 68 ? 27.924 13.132 -35.894 1.00 85.25 68 GLY A CA 1
ATOM 547 C C . GLY A 1 68 ? 27.498 11.935 -36.748 1.00 85.25 68 GLY A C 1
ATOM 548 O O . GLY A 1 68 ? 27.250 12.094 -37.946 1.00 85.25 68 GLY A O 1
ATOM 549 N N . MET A 1 69 ? 27.410 10.738 -36.159 1.00 84.69 69 MET A N 1
ATOM 550 C CA . MET A 1 69 ? 27.025 9.525 -36.875 1.00 84.69 69 MET A CA 1
ATOM 551 C C . MET A 1 69 ? 25.541 9.573 -37.250 1.00 84.69 69 MET A C 1
ATOM 553 O O . MET A 1 69 ? 24.679 9.776 -36.399 1.00 84.69 69 MET A O 1
ATOM 557 N N . LYS A 1 70 ? 25.227 9.336 -38.528 1.00 83.81 70 LYS A N 1
ATOM 558 C CA . LYS A 1 70 ? 23.844 9.275 -39.025 1.00 83.81 70 LYS A CA 1
ATOM 559 C C . LYS A 1 70 ? 23.430 7.822 -39.219 1.00 83.81 70 LYS A C 1
ATOM 561 O O . LYS A 1 70 ? 23.749 7.221 -40.245 1.00 83.81 70 LYS A O 1
ATOM 566 N N . LEU A 1 71 ? 22.733 7.275 -38.222 1.00 85.00 71 LEU A N 1
ATOM 567 C CA . LEU A 1 71 ? 22.382 5.855 -38.117 1.00 85.00 71 LEU A CA 1
ATOM 568 C C . LEU A 1 71 ? 20.857 5.658 -37.988 1.00 85.00 71 LEU A C 1
ATOM 570 O O . LEU A 1 71 ? 20.383 5.249 -36.931 1.00 85.00 71 LEU A O 1
ATOM 574 N N . PRO A 1 72 ? 20.073 5.916 -39.051 1.00 80.75 72 PRO A N 1
ATOM 575 C CA . PRO A 1 72 ? 18.605 5.937 -38.993 1.00 80.75 72 PRO A CA 1
ATOM 576 C C . PRO A 1 72 ? 17.966 4.584 -38.639 1.00 80.75 72 PRO A C 1
ATOM 578 O O . PRO A 1 72 ? 16.860 4.536 -38.104 1.00 80.75 72 PRO A O 1
ATOM 581 N N . VAL A 1 73 ? 18.636 3.463 -38.929 1.00 82.62 73 VAL A N 1
ATOM 582 C CA . VAL A 1 73 ? 18.164 2.122 -38.528 1.00 82.62 73 VAL A CA 1
ATOM 583 C C . VAL A 1 73 ? 18.323 1.926 -37.021 1.00 82.62 73 VAL A C 1
ATOM 585 O O . VAL A 1 73 ? 17.415 1.417 -36.366 1.00 82.62 73 VAL A O 1
ATOM 588 N N . LEU A 1 74 ? 19.450 2.372 -36.464 1.00 83.06 74 LEU A N 1
ATOM 589 C CA . LEU A 1 74 ? 19.716 2.302 -35.030 1.00 83.06 74 LEU A CA 1
ATOM 590 C C . LEU A 1 74 ? 18.827 3.276 -34.246 1.00 83.06 74 LEU A C 1
ATOM 592 O O . LEU A 1 74 ? 18.317 2.911 -33.196 1.00 83.06 74 LEU A O 1
ATOM 596 N N . GLU A 1 75 ? 18.570 4.462 -34.799 1.00 86.25 75 GLU A N 1
ATOM 597 C CA . GLU A 1 75 ? 17.636 5.452 -34.250 1.00 86.25 75 GLU A CA 1
ATOM 598 C C . GLU A 1 75 ? 16.231 4.869 -34.083 1.00 86.25 75 GLU A C 1
ATOM 600 O O . GLU A 1 75 ? 15.642 4.943 -33.006 1.00 86.25 75 GLU A O 1
ATOM 605 N N . LYS A 1 76 ? 15.716 4.214 -35.131 1.00 83.31 76 LYS A N 1
ATOM 606 C CA . LYS A 1 76 ? 14.425 3.520 -35.070 1.00 83.31 76 LYS A CA 1
ATOM 607 C C . LYS A 1 76 ? 14.427 2.418 -34.018 1.00 83.31 76 LYS A C 1
ATOM 609 O O . LYS A 1 76 ? 13.455 2.302 -33.281 1.00 83.31 76 LYS A O 1
ATOM 614 N N . LEU A 1 77 ? 15.501 1.631 -33.933 1.00 80.06 77 LEU A N 1
ATOM 615 C CA . LEU A 1 77 ? 15.616 0.548 -32.957 1.00 80.06 77 LEU A CA 1
ATOM 616 C C . LEU A 1 77 ? 15.565 1.083 -31.516 1.00 80.06 77 LEU A C 1
ATOM 618 O O . LEU A 1 77 ? 14.775 0.593 -30.707 1.00 80.06 77 LEU A O 1
ATOM 622 N N . VAL A 1 78 ? 16.337 2.132 -31.221 1.00 82.88 78 VAL A N 1
ATOM 623 C CA . VAL A 1 78 ? 16.340 2.805 -29.913 1.00 82.88 78 VAL A CA 1
ATOM 624 C C . VAL A 1 78 ? 14.949 3.368 -29.599 1.00 82.88 78 VAL A C 1
ATOM 626 O O . VAL A 1 78 ? 14.385 3.022 -28.563 1.00 82.88 78 VAL A O 1
ATOM 629 N N . ALA A 1 79 ? 14.325 4.099 -30.527 1.00 81.38 79 ALA A N 1
ATOM 630 C CA . ALA A 1 79 ? 12.983 4.660 -30.340 1.00 81.38 79 ALA A CA 1
ATOM 631 C C . ALA A 1 79 ? 11.899 3.584 -30.125 1.00 81.38 79 ALA A C 1
ATOM 633 O O . ALA A 1 79 ? 10.975 3.760 -29.333 1.00 81.38 79 ALA A O 1
ATOM 634 N N . THR A 1 80 ? 11.996 2.431 -30.798 1.00 75.25 80 THR A N 1
ATOM 635 C CA . THR A 1 80 ? 11.064 1.313 -30.561 1.00 75.25 80 THR A CA 1
ATOM 636 C C . THR A 1 80 ? 11.257 0.656 -29.197 1.00 75.25 80 THR A C 1
ATOM 638 O O . THR A 1 80 ? 10.286 0.187 -28.611 1.00 75.25 80 THR A O 1
ATOM 641 N N . SER A 1 81 ? 12.482 0.662 -28.666 1.00 71.31 81 SER A N 1
ATOM 642 C CA . SER A 1 81 ? 12.791 0.150 -27.324 1.00 71.31 81 SER A CA 1
ATOM 643 C C . SER A 1 81 ? 12.394 1.110 -26.192 1.00 71.31 81 SER A C 1
ATOM 645 O O . SER A 1 81 ? 12.241 0.695 -25.040 1.00 71.31 81 SER A O 1
ATOM 647 N N . GLU A 1 82 ? 12.197 2.385 -26.531 1.00 66.44 82 GLU A N 1
ATOM 648 C CA . GLU A 1 82 ? 11.697 3.443 -25.651 1.00 66.44 82 GLU A CA 1
ATOM 649 C C . GLU A 1 82 ? 10.182 3.326 -25.400 1.00 66.44 82 GLU A C 1
ATOM 651 O O . GLU A 1 82 ? 9.666 3.893 -24.441 1.00 66.44 82 GLU A O 1
ATOM 656 N N . LYS A 1 83 ? 9.468 2.498 -26.183 1.00 56.34 83 LYS A N 1
ATOM 657 C CA . LYS A 1 83 ? 8.078 2.101 -25.905 1.00 56.34 83 LYS A CA 1
ATOM 658 C C . LYS A 1 83 ? 7.984 0.858 -25.003 1.00 56.34 83 LYS A C 1
ATOM 660 O O . LYS A 1 83 ? 7.693 -0.239 -25.480 1.00 56.34 83 LYS A O 1
ATOM 665 N N . PRO A 1 84 ? 8.082 1.035 -23.678 1.00 57.75 84 PRO A N 1
ATOM 666 C CA . PRO A 1 84 ? 7.332 0.211 -22.740 1.00 57.75 84 PRO A CA 1
ATOM 667 C C . PRO A 1 84 ? 6.531 1.103 -21.784 1.00 57.75 84 PRO A C 1
ATOM 669 O O . PRO A 1 84 ? 6.723 1.067 -20.575 1.00 57.75 84 PRO A O 1
ATOM 672 N N . THR A 1 85 ? 5.647 1.942 -22.323 1.00 53.78 85 THR A N 1
ATOM 673 C CA . THR A 1 85 ? 5.062 3.034 -21.527 1.00 53.78 85 THR A CA 1
ATOM 674 C C . THR A 1 85 ? 3.803 2.624 -20.757 1.00 53.78 85 THR A C 1
ATOM 676 O O . THR A 1 85 ? 3.627 3.042 -19.630 1.00 53.78 85 THR A O 1
ATOM 679 N N . ALA A 1 86 ? 2.961 1.713 -21.255 1.00 57.28 86 ALA A N 1
ATOM 680 C CA . ALA A 1 86 ? 1.714 1.397 -20.542 1.00 57.28 86 ALA A CA 1
ATOM 681 C C . ALA A 1 86 ? 1.885 0.403 -19.376 1.00 57.28 86 ALA A C 1
ATOM 683 O O . ALA A 1 86 ? 1.245 0.541 -18.340 1.00 57.28 86 ALA A O 1
ATOM 684 N N . LEU A 1 87 ? 2.725 -0.625 -19.538 1.00 56.44 87 LEU A N 1
ATOM 685 C CA . LEU A 1 87 ? 2.807 -1.721 -18.565 1.00 56.44 87 LEU A CA 1
ATOM 686 C C . LEU A 1 87 ? 3.686 -1.368 -17.357 1.00 56.44 87 LEU A C 1
ATOM 688 O O . LEU A 1 87 ? 3.344 -1.736 -16.241 1.00 56.44 87 LEU A O 1
ATOM 692 N N . SER A 1 88 ? 4.787 -0.637 -17.566 1.00 62.84 88 SER A N 1
ATOM 693 C CA . SER A 1 88 ? 5.661 -0.198 -16.469 1.00 62.84 88 SER A CA 1
ATOM 694 C C . SER A 1 88 ? 4.949 0.811 -15.568 1.00 62.84 88 SER A C 1
ATOM 696 O O . SER A 1 88 ? 4.924 0.626 -14.356 1.00 62.84 88 SER A O 1
ATOM 698 N N . GLU A 1 89 ? 4.298 1.818 -16.160 1.00 66.75 89 GLU A N 1
ATOM 699 C CA . GLU A 1 89 ? 3.496 2.805 -15.425 1.00 66.75 89 GLU A CA 1
ATOM 700 C C . GLU A 1 89 ? 2.310 2.142 -14.710 1.00 66.75 89 GLU A C 1
ATOM 702 O O . GLU A 1 89 ? 2.033 2.444 -13.550 1.00 66.75 89 GLU A O 1
ATOM 707 N N . ALA A 1 90 ? 1.646 1.171 -15.352 1.00 65.38 90 ALA A N 1
ATOM 708 C CA . ALA A 1 90 ? 0.593 0.393 -14.704 1.00 65.38 90 ALA A CA 1
ATOM 709 C C . ALA A 1 90 ? 1.127 -0.428 -13.522 1.00 65.38 90 ALA A C 1
ATOM 711 O O . ALA A 1 90 ? 0.485 -0.476 -12.477 1.00 65.38 90 ALA A O 1
ATOM 712 N N . CYS A 1 91 ? 2.300 -1.056 -13.646 1.00 69.69 91 CYS A N 1
ATOM 713 C CA . CYS A 1 91 ? 2.918 -1.798 -12.549 1.00 69.69 91 CYS A CA 1
ATOM 714 C C . CYS A 1 91 ? 3.305 -0.888 -11.376 1.00 69.69 91 CYS A C 1
ATOM 716 O O . CYS A 1 91 ? 3.044 -1.254 -10.230 1.00 69.69 91 CYS A O 1
ATOM 718 N N . GLU A 1 92 ? 3.871 0.292 -11.639 1.00 74.56 92 GLU A N 1
ATOM 719 C CA . GLU A 1 92 ? 4.181 1.279 -10.598 1.00 74.56 92 GLU A CA 1
ATOM 720 C C . GLU A 1 92 ? 2.907 1.780 -9.907 1.00 74.56 92 GLU A C 1
ATOM 722 O O . GLU A 1 92 ? 2.816 1.733 -8.680 1.00 74.56 92 GLU A O 1
ATOM 727 N N . SER A 1 93 ? 1.875 2.132 -10.678 1.00 73.81 93 SER A N 1
ATOM 728 C CA . SER A 1 93 ? 0.573 2.558 -10.151 1.00 73.81 93 SER A CA 1
ATOM 729 C C . SER A 1 93 ? -0.113 1.467 -9.313 1.00 73.81 93 SER A C 1
ATOM 731 O O . SER A 1 93 ? -0.649 1.738 -8.233 1.00 73.81 93 SER A O 1
ATOM 733 N N . ILE A 1 94 ? -0.048 0.203 -9.749 1.00 77.00 94 ILE A N 1
ATOM 734 C CA . ILE A 1 94 ? -0.537 -0.947 -8.974 1.00 77.00 94 ILE A CA 1
ATOM 735 C C . ILE A 1 94 ? 0.268 -1.090 -7.680 1.00 77.00 94 ILE A C 1
ATOM 737 O O . ILE A 1 94 ? -0.311 -1.316 -6.618 1.00 77.00 94 ILE A O 1
ATOM 741 N N . GLN A 1 95 ? 1.591 -0.940 -7.729 1.00 85.12 95 GLN A N 1
ATOM 742 C CA . GLN A 1 95 ? 2.440 -1.061 -6.548 1.00 85.12 95 GLN A CA 1
ATOM 743 C C . GLN A 1 95 ? 2.172 0.054 -5.525 1.00 85.12 95 GLN A C 1
ATOM 745 O O . GLN A 1 95 ? 2.137 -0.217 -4.322 1.00 85.12 95 GLN A O 1
ATOM 750 N N . GLU A 1 96 ? 1.952 1.289 -5.971 1.00 86.50 96 GLU A N 1
ATOM 751 C CA . GLU A 1 96 ? 1.522 2.397 -5.111 1.00 86.50 96 GLU A CA 1
ATOM 752 C C . GLU A 1 96 ? 0.144 2.140 -4.503 1.00 86.50 96 GLU A C 1
ATOM 754 O O . GLU A 1 96 ? -0.041 2.301 -3.294 1.00 86.50 96 GLU A O 1
ATOM 759 N N . SER A 1 97 ? -0.791 1.634 -5.308 1.00 84.62 97 SER A N 1
ATOM 760 C CA . SER A 1 97 ? -2.121 1.242 -4.838 1.00 84.62 97 SER A CA 1
ATOM 761 C C . SER A 1 97 ? -2.032 0.160 -3.758 1.00 84.62 97 SER A C 1
ATOM 763 O O . SER A 1 97 ? -2.671 0.275 -2.716 1.00 84.62 97 SER A O 1
ATOM 765 N N . VAL A 1 98 ? -1.190 -0.863 -3.938 1.00 87.06 98 VAL A N 1
ATOM 766 C CA . VAL A 1 98 ? -0.963 -1.922 -2.936 1.00 87.06 98 VAL A CA 1
ATOM 767 C C . VAL A 1 98 ? -0.381 -1.360 -1.635 1.00 87.06 98 VAL A C 1
ATOM 769 O O . VAL A 1 98 ? -0.793 -1.780 -0.552 1.00 87.06 98 VAL A O 1
ATOM 772 N N . LYS A 1 99 ? 0.551 -0.399 -1.709 1.00 91.00 99 LYS A N 1
ATOM 773 C CA . LYS A 1 99 ? 1.086 0.281 -0.515 1.00 91.00 99 LYS A CA 1
ATOM 774 C C . LYS A 1 99 ? -0.011 1.054 0.221 1.00 91.00 99 LYS A C 1
ATOM 776 O O . LYS A 1 99 ? -0.088 0.962 1.444 1.00 91.00 99 LYS A O 1
ATOM 781 N N . SER A 1 100 ? -0.869 1.763 -0.515 1.00 92.88 100 SER A N 1
ATOM 782 C CA . SER A 1 100 ? -2.011 2.488 0.051 1.00 92.88 100 SER A CA 1
ATOM 783 C C . SER A 1 100 ? -3.005 1.541 0.733 1.00 92.88 100 SER A C 1
ATOM 785 O O . SER A 1 100 ? -3.341 1.743 1.898 1.00 92.88 100 SER A O 1
ATOM 787 N N . TRP A 1 101 ? -3.387 0.444 0.069 1.00 89.75 101 TRP A N 1
ATOM 788 C CA . TRP A 1 101 ? -4.269 -0.578 0.643 1.00 89.75 101 TRP A CA 1
ATOM 789 C C . TRP A 1 101 ? -3.705 -1.203 1.917 1.00 89.75 101 TRP A C 1
ATOM 791 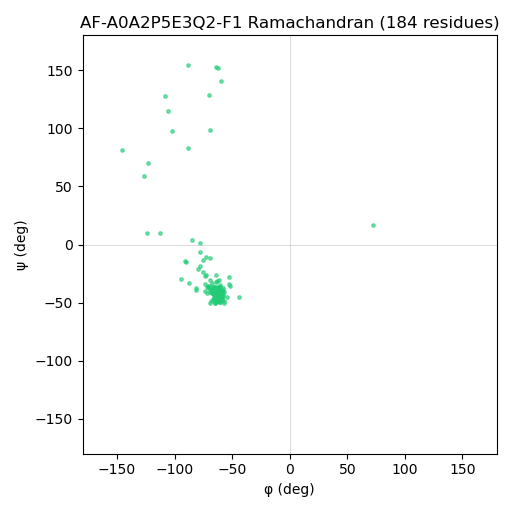O O . TRP A 1 101 ? -4.448 -1.413 2.874 1.00 89.75 101 TRP A O 1
ATOM 801 N N . ARG A 1 102 ? -2.394 -1.469 1.964 1.00 91.12 102 ARG A N 1
ATOM 802 C CA . ARG A 1 102 ? -1.746 -1.980 3.178 1.00 91.12 102 ARG A CA 1
ATOM 803 C C . ARG A 1 102 ? -1.834 -0.974 4.326 1.00 91.12 102 ARG A C 1
ATOM 805 O O . ARG A 1 102 ? -2.212 -1.361 5.422 1.00 91.12 102 ARG A O 1
ATOM 812 N N . ALA A 1 103 ? -1.570 0.306 4.064 1.00 93.31 103 ALA A N 1
ATOM 813 C CA . ALA A 1 103 ? -1.669 1.349 5.085 1.00 93.31 103 ALA A CA 1
ATOM 814 C C . ALA A 1 103 ? -3.095 1.472 5.656 1.00 93.31 103 ALA A C 1
ATOM 816 O O . ALA A 1 103 ? -3.263 1.572 6.871 1.00 93.31 103 ALA A O 1
ATOM 817 N N . ILE A 1 104 ? -4.114 1.400 4.791 1.00 93.25 104 ILE A N 1
ATOM 818 C CA . ILE A 1 104 ? -5.529 1.395 5.198 1.00 93.25 104 ILE A CA 1
ATOM 819 C C . ILE A 1 104 ? -5.848 0.147 6.029 1.00 93.25 104 ILE A C 1
ATOM 821 O O . ILE A 1 104 ? -6.501 0.245 7.065 1.00 93.25 104 ILE A O 1
ATOM 825 N N . SER A 1 105 ? -5.366 -1.025 5.610 1.00 93.12 105 SER A N 1
ATOM 826 C CA . SER A 1 105 ? -5.546 -2.274 6.358 1.00 93.12 105 SER A CA 1
ATOM 827 C C . SER A 1 105 ? -4.934 -2.192 7.760 1.00 93.12 105 SER A C 1
ATOM 829 O O . SER A 1 105 ? -5.564 -2.603 8.732 1.00 93.12 105 SER A O 1
ATOM 831 N N . ASP A 1 106 ? -3.736 -1.621 7.885 1.00 95.19 106 ASP A N 1
ATOM 832 C CA . ASP A 1 106 ? -3.053 -1.450 9.171 1.00 95.19 106 ASP A CA 1
ATOM 833 C C . ASP A 1 106 ? -3.777 -0.435 10.076 1.00 95.19 106 ASP A C 1
ATOM 835 O O . ASP A 1 106 ? -3.768 -0.550 11.304 1.00 95.19 106 ASP A O 1
ATOM 839 N N . GLU A 1 107 ? -4.408 0.591 9.500 1.00 94.19 107 GLU A N 1
ATOM 840 C CA . GLU A 1 107 ? -5.272 1.517 10.238 1.00 94.19 107 GLU A CA 1
ATOM 841 C C . GLU A 1 107 ? -6.568 0.851 10.709 1.00 94.19 107 GLU A C 1
ATOM 843 O O . GLU A 1 107 ? -6.969 1.036 11.860 1.00 94.19 107 GLU A O 1
ATOM 848 N N . PHE A 1 108 ? -7.179 0.020 9.866 1.00 93.81 108 PHE A N 1
ATOM 849 C CA . PHE A 1 108 ? -8.380 -0.728 10.220 1.00 93.81 108 PHE A CA 1
ATOM 850 C C . PHE A 1 108 ? -8.136 -1.690 11.392 1.00 93.81 108 PHE A C 1
ATOM 852 O O . PHE A 1 108 ? -8.919 -1.712 12.341 1.00 93.81 108 PHE A O 1
ATOM 859 N N . GLU A 1 109 ? -7.021 -2.424 11.400 1.00 94.25 109 GLU A N 1
ATOM 860 C CA . GLU A 1 109 ? -6.675 -3.306 12.525 1.00 94.25 109 GLU A CA 1
ATOM 861 C C . GLU A 1 109 ? -6.398 -2.523 13.825 1.00 94.25 109 GLU A C 1
ATOM 863 O O . GLU A 1 109 ? -6.820 -2.929 14.914 1.00 94.25 109 GLU A O 1
ATOM 868 N N . ARG A 1 110 ? -5.773 -1.339 13.737 1.00 95.69 110 ARG A N 1
ATOM 869 C CA . ARG A 1 110 ? -5.632 -0.430 14.893 1.00 95.69 110 ARG A CA 1
ATOM 870 C C . ARG A 1 110 ? -6.984 0.056 15.417 1.00 95.69 110 ARG A C 1
ATOM 872 O O . ARG A 1 110 ? -7.195 0.124 16.626 1.00 95.69 110 ARG A O 1
ATOM 879 N N . MET A 1 111 ? -7.921 0.368 14.527 1.00 96.19 111 MET A N 1
ATOM 880 C CA . MET A 1 111 ? -9.267 0.775 14.924 1.00 96.19 111 MET A CA 1
ATOM 881 C C . MET A 1 111 ? -10.026 -0.374 15.592 1.00 96.19 111 MET A C 1
ATOM 883 O O . MET A 1 111 ? -10.648 -0.174 16.632 1.00 96.19 111 MET A O 1
ATOM 887 N N . LYS A 1 112 ? -9.924 -1.586 15.043 1.00 95.00 112 LYS A N 1
ATOM 888 C CA . LYS A 1 112 ? -10.550 -2.794 15.590 1.00 95.00 112 LYS A CA 1
ATOM 889 C C . LYS A 1 112 ? -10.056 -3.111 17.001 1.00 95.00 112 LYS A C 1
ATOM 891 O O . LYS A 1 112 ? -10.860 -3.375 17.888 1.00 95.00 112 LYS A O 1
ATOM 896 N N . THR A 1 113 ? -8.746 -3.040 17.226 1.00 96.25 113 THR A N 1
ATOM 897 C CA . THR A 1 113 ? -8.159 -3.241 18.562 1.00 96.25 113 THR A CA 1
ATOM 898 C C . THR A 1 113 ? -8.577 -2.149 19.548 1.00 96.25 113 THR A C 1
ATOM 900 O O . THR A 1 113 ? -8.927 -2.458 20.686 1.00 96.25 113 THR A O 1
ATOM 903 N N . SER A 1 114 ? -8.629 -0.885 19.115 1.00 95.50 114 SER A N 1
ATOM 904 C CA . SER A 1 114 ? -9.140 0.209 19.950 1.00 95.50 114 SER A CA 1
ATOM 905 C C . SER A 1 114 ? -10.620 0.034 20.300 1.00 95.50 114 SER A C 1
ATOM 907 O O . SER A 1 114 ? -11.005 0.283 21.443 1.00 95.50 114 SER A O 1
ATOM 909 N N . LEU A 1 115 ? -11.440 -0.415 19.347 1.00 95.62 115 LEU A N 1
ATOM 910 C CA . LEU A 1 115 ? -12.859 -0.682 19.567 1.00 95.62 115 LEU A CA 1
ATOM 911 C C . LEU A 1 115 ? -13.054 -1.801 20.593 1.00 95.62 115 LEU A C 1
ATOM 913 O O . LEU A 1 115 ? -13.781 -1.598 21.559 1.00 95.62 115 LEU A O 1
ATOM 917 N N . ALA A 1 116 ? -12.344 -2.922 20.438 1.00 94.81 116 ALA A N 1
ATOM 918 C CA . ALA A 1 116 ? -12.399 -4.037 21.382 1.00 94.81 116 ALA A CA 1
ATOM 919 C C . ALA A 1 116 ? -11.964 -3.616 22.799 1.00 94.81 116 ALA A C 1
ATOM 921 O O . ALA A 1 116 ? -12.586 -4.004 23.783 1.00 94.81 116 ALA A O 1
ATOM 922 N N . SER A 1 117 ? -10.939 -2.764 22.914 1.00 95.88 117 SER A N 1
ATOM 923 C CA . SER A 1 117 ? -10.521 -2.217 24.210 1.00 95.88 117 SER A CA 1
ATOM 924 C C . SER A 1 117 ? -11.601 -1.349 24.859 1.00 95.88 117 SER A C 1
ATOM 926 O O . SER A 1 117 ? -11.769 -1.413 26.073 1.00 95.88 117 SER A O 1
ATOM 928 N N . LYS A 1 118 ? -12.316 -0.526 24.081 1.00 95.94 118 LYS A N 1
ATOM 929 C CA . LYS A 1 118 ? -13.414 0.299 24.608 1.00 95.94 118 LYS A CA 1
ATOM 930 C C . LYS A 1 118 ? -14.637 -0.532 24.976 1.00 95.94 118 LYS A C 1
ATOM 932 O O . LYS A 1 118 ? -15.308 -0.211 25.949 1.00 95.94 118 LYS A O 1
ATOM 937 N N . GLU A 1 119 ? -14.934 -1.571 24.203 1.00 95.12 119 GLU A N 1
ATOM 938 C CA . GLU A 1 119 ? -16.012 -2.514 24.502 1.00 95.12 119 GLU A CA 1
ATOM 939 C C . GLU A 1 119 ? -15.764 -3.220 25.839 1.00 95.12 119 GLU A C 1
ATOM 941 O O . GLU A 1 119 ? -16.653 -3.253 26.686 1.00 95.12 119 GLU A O 1
ATOM 946 N N . GLU A 1 120 ? -14.534 -3.682 26.077 1.00 95.19 120 GLU A N 1
ATOM 947 C CA . GLU A 1 120 ? -14.163 -4.304 27.349 1.00 95.19 120 GLU A CA 1
ATOM 948 C C . GLU A 1 120 ? -14.217 -3.314 28.523 1.00 95.19 120 GLU A C 1
ATOM 950 O O . GLU A 1 120 ? -14.741 -3.646 29.582 1.00 95.19 120 GLU A O 1
ATOM 955 N N . GLU A 1 121 ? -13.750 -2.074 28.337 1.00 95.06 121 GLU A N 1
ATOM 956 C CA . GLU A 1 121 ? -13.851 -1.028 29.366 1.00 95.06 121 GLU A CA 1
ATOM 957 C C . GLU A 1 121 ? -15.313 -0.735 29.745 1.00 95.06 121 GLU A C 1
ATOM 959 O O . GLU A 1 121 ? -15.637 -0.584 30.924 1.00 95.06 121 GLU A O 1
ATOM 964 N N . LEU A 1 122 ? -16.209 -0.664 28.754 1.00 94.62 122 LEU A N 1
ATOM 965 C CA . LEU A 1 122 ? -17.640 -0.462 28.991 1.00 94.62 122 LEU A CA 1
ATOM 966 C C . LEU A 1 122 ? -18.278 -1.657 29.698 1.00 94.62 122 LEU A C 1
ATOM 968 O O . LEU A 1 122 ? -19.118 -1.454 30.572 1.00 94.62 122 LEU A O 1
ATOM 972 N N . ARG A 1 123 ? -17.868 -2.881 29.352 1.00 94.12 123 ARG A N 1
ATOM 973 C CA . ARG A 1 123 ? -18.339 -4.100 30.013 1.00 94.12 123 ARG A CA 1
ATOM 974 C C . ARG A 1 123 ? -17.978 -4.101 31.497 1.00 94.12 123 ARG A C 1
ATOM 976 O O . ARG A 1 123 ? -18.859 -4.284 32.326 1.00 94.12 123 ARG A O 1
ATOM 983 N N . ILE A 1 124 ? -16.720 -3.797 31.822 1.00 94.62 124 ILE A N 1
ATOM 984 C CA . ILE A 1 124 ? -16.248 -3.703 33.212 1.00 94.62 124 ILE A CA 1
ATOM 985 C C . ILE A 1 124 ? -17.044 -2.645 33.987 1.00 94.62 124 ILE A C 1
ATOM 987 O O . ILE A 1 124 ? -17.537 -2.927 35.074 1.00 94.62 124 ILE A O 1
ATOM 991 N N . LYS A 1 125 ? -17.229 -1.446 33.416 1.00 94.31 125 LYS A N 1
ATOM 992 C CA . LYS A 1 125 ? -18.010 -0.371 34.055 1.00 94.31 125 LYS A CA 1
ATOM 993 C C . LYS A 1 125 ? -19.456 -0.773 34.328 1.00 94.31 125 LYS A C 1
ATOM 995 O O . LYS A 1 125 ? -19.998 -0.425 35.372 1.00 94.31 125 LYS A O 1
ATOM 1000 N N . PHE A 1 126 ? -20.079 -1.487 33.394 1.00 92.44 126 PHE A N 1
ATOM 1001 C CA . PHE A 1 126 ? -21.443 -1.970 33.564 1.00 92.44 126 PHE A CA 1
ATOM 1002 C C . PHE A 1 126 ? -21.536 -2.995 34.701 1.00 92.44 126 PHE A C 1
ATOM 1004 O O . PHE A 1 126 ? -22.420 -2.882 35.547 1.00 92.44 126 PHE A O 1
ATOM 1011 N N . ASP A 1 127 ? -20.601 -3.945 34.764 1.00 92.25 127 ASP A N 1
ATOM 1012 C CA . ASP A 1 127 ? -20.555 -4.943 35.837 1.00 92.25 127 ASP A CA 1
ATOM 1013 C C . ASP A 1 127 ? -20.333 -4.279 37.213 1.00 92.25 127 ASP A C 1
ATOM 1015 O O . ASP A 1 127 ? -21.025 -4.603 38.179 1.00 92.25 127 ASP A O 1
ATOM 1019 N N . GLU A 1 128 ? -19.440 -3.286 37.301 1.00 92.94 128 GLU A N 1
ATOM 1020 C CA . GLU A 1 128 ? -19.224 -2.491 38.521 1.00 92.94 128 GLU A CA 1
ATOM 1021 C C . GLU A 1 128 ? -20.493 -1.744 38.970 1.00 92.94 128 GLU A C 1
ATOM 1023 O O . GLU A 1 128 ? -20.800 -1.689 40.164 1.00 92.94 128 GLU A O 1
ATOM 1028 N N . GLU A 1 129 ? -21.255 -1.180 38.030 1.00 90.94 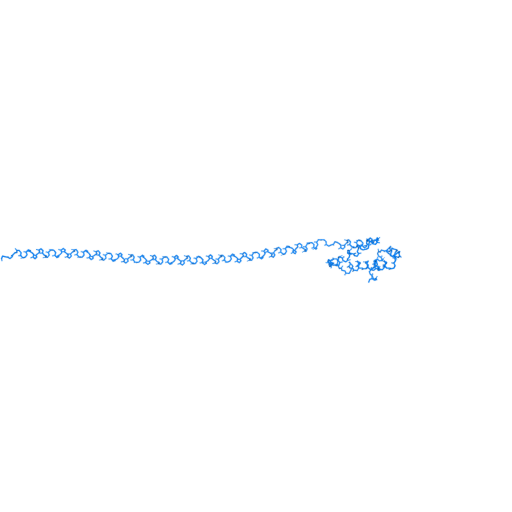129 GLU A N 1
ATOM 1029 C CA . GLU A 1 129 ? -22.494 -0.452 38.321 1.00 90.94 129 GLU A CA 1
ATOM 1030 C C . GLU A 1 129 ? -23.626 -1.388 38.779 1.00 90.94 129 GLU A C 1
ATOM 1032 O O . GLU A 1 129 ? -24.403 -1.039 39.680 1.00 90.94 129 GLU A O 1
ATOM 1037 N N . VAL A 1 130 ? -23.695 -2.601 38.220 1.00 89.00 130 VAL A N 1
ATOM 1038 C CA . VAL A 1 130 ? -24.621 -3.654 38.661 1.00 89.00 130 VAL A CA 1
ATOM 1039 C C . VAL A 1 130 ? -24.304 -4.081 40.094 1.00 89.00 130 VAL A C 1
ATOM 1041 O O . VAL A 1 130 ? -25.206 -4.092 40.936 1.00 89.00 130 VAL A O 1
ATOM 1044 N N . GLU A 1 131 ? -23.035 -4.353 40.405 1.00 88.81 131 GLU A N 1
ATOM 1045 C CA . GLU A 1 131 ? -22.600 -4.722 41.758 1.00 88.81 131 GLU A CA 1
ATOM 1046 C C . GLU A 1 131 ? -22.867 -3.597 42.772 1.00 88.81 131 GLU A C 1
ATOM 1048 O O . GLU A 1 131 ? -23.397 -3.839 43.863 1.00 88.81 131 GLU A O 1
ATOM 1053 N N . ALA A 1 132 ? -22.592 -2.341 42.404 1.00 89.00 132 ALA A N 1
ATOM 1054 C CA . ALA A 1 132 ? -22.897 -1.183 43.244 1.00 89.00 132 ALA A CA 1
ATOM 1055 C C . ALA A 1 132 ? -24.406 -1.051 43.521 1.00 89.00 132 ALA A C 1
ATOM 1057 O O . ALA A 1 132 ? -24.820 -0.820 44.663 1.00 89.00 132 ALA A O 1
ATOM 1058 N N . SER A 1 133 ? -25.237 -1.247 42.495 1.00 87.25 133 SER A N 1
ATOM 1059 C CA . SER A 1 133 ? -26.699 -1.202 42.610 1.00 87.25 133 SER A CA 1
ATOM 1060 C C . SER A 1 133 ? -27.236 -2.325 43.498 1.00 87.25 133 SER A C 1
ATOM 1062 O O . SER A 1 133 ? -28.112 -2.100 44.337 1.00 87.25 133 SER A O 1
ATOM 1064 N N . GLN A 1 134 ? -26.680 -3.529 43.371 1.00 88.31 134 GLN A N 1
ATOM 1065 C CA . GLN A 1 134 ? -27.060 -4.680 44.181 1.00 88.31 134 GLN A CA 1
ATOM 1066 C C . GLN A 1 134 ? -26.644 -4.504 45.649 1.00 88.31 134 GLN A C 1
ATOM 1068 O O . GLN A 1 134 ? -27.427 -4.796 46.559 1.00 88.31 134 GLN A O 1
ATOM 1073 N N . GLY A 1 135 ? -25.454 -3.949 45.899 1.00 85.50 135 GLY A N 1
ATOM 1074 C CA . GLY A 1 135 ? -25.005 -3.555 47.236 1.00 85.50 135 GLY A CA 1
ATOM 1075 C C . GLY A 1 135 ? -25.937 -2.530 47.889 1.00 85.50 135 GLY A C 1
ATOM 1076 O O . GLY A 1 135 ? -26.332 -2.697 49.048 1.00 85.50 135 GLY A O 1
ATOM 1077 N N . LEU A 1 136 ? -26.360 -1.510 47.134 1.00 89.44 136 LEU A N 1
ATOM 1078 C CA . LEU A 1 136 ? -27.318 -0.507 47.601 1.00 89.44 136 LEU A CA 1
ATOM 1079 C C . LEU A 1 136 ? -28.677 -1.135 47.945 1.00 89.44 136 LEU A C 1
ATOM 1081 O O . LEU A 1 136 ? -29.231 -0.856 49.009 1.00 89.44 136 LEU A O 1
ATOM 1085 N N . GLN A 1 137 ? -29.189 -2.018 47.085 1.00 87.75 137 GLN A N 1
ATOM 1086 C CA . GLN A 1 137 ? -30.462 -2.706 47.306 1.00 87.75 137 GLN A CA 1
ATOM 1087 C C . GLN A 1 137 ? -30.425 -3.593 48.563 1.00 87.75 137 GLN A C 1
ATOM 1089 O O . GLN A 1 137 ? -31.377 -3.603 49.347 1.00 87.75 137 GLN A O 1
ATOM 1094 N N . ASN A 1 138 ? -29.315 -4.299 48.793 1.00 89.31 138 ASN A N 1
ATOM 1095 C CA . ASN A 1 138 ? -29.117 -5.110 49.995 1.00 89.31 138 ASN A CA 1
ATOM 1096 C C . ASN A 1 138 ? -29.079 -4.250 51.266 1.00 89.31 138 ASN A C 1
ATOM 1098 O O . ASN A 1 138 ? -29.733 -4.588 52.253 1.00 89.31 138 ASN A O 1
ATOM 1102 N N . SER A 1 139 ? -28.371 -3.117 51.229 1.00 89.38 139 SER A N 1
ATOM 1103 C CA . SER A 1 139 ? -28.322 -2.159 52.341 1.00 89.38 139 SER A CA 1
ATOM 1104 C C . SER A 1 139 ? -29.705 -1.576 52.651 1.00 89.38 139 SER A C 1
ATOM 1106 O O . SER A 1 139 ? -30.141 -1.560 53.803 1.00 89.38 139 SER A O 1
ATOM 1108 N N . GLN A 1 140 ? -30.455 -1.186 51.616 1.00 91.31 140 GLN A N 1
ATOM 1109 C CA . GLN A 1 140 ? -31.823 -0.693 51.766 1.00 91.31 140 GLN A CA 1
ATOM 1110 C C . GLN A 1 140 ? -32.746 -1.743 52.403 1.00 91.31 140 GLN A C 1
ATOM 1112 O O . GLN A 1 140 ? -33.570 -1.401 53.251 1.00 91.31 140 GLN A O 1
ATOM 1117 N N . ARG A 1 141 ? -32.600 -3.021 52.032 1.00 91.50 141 ARG A N 1
ATOM 1118 C CA . ARG A 1 141 ? -33.365 -4.127 52.624 1.00 91.50 141 ARG A CA 1
ATOM 1119 C C . ARG A 1 141 ? -33.053 -4.308 54.112 1.00 91.50 141 ARG A C 1
ATOM 1121 O O . ARG A 1 141 ? -33.980 -4.424 54.904 1.00 91.50 141 ARG A O 1
ATOM 1128 N N . LEU A 1 142 ? -31.774 -4.260 54.483 1.00 92.94 142 LEU A N 1
ATOM 1129 C CA . LEU A 1 142 ? -31.323 -4.323 55.878 1.00 92.94 142 LEU A CA 1
ATOM 1130 C C . LEU A 1 142 ? -31.909 -3.184 56.722 1.00 92.94 142 LEU A C 1
ATOM 1132 O O . LEU A 1 142 ? -32.453 -3.432 57.795 1.00 92.94 142 LEU A O 1
ATOM 1136 N N . LEU A 1 143 ? -31.877 -1.952 56.208 1.00 93.12 143 LEU A N 1
ATOM 1137 C CA . LEU A 1 143 ? -32.473 -0.798 56.887 1.00 93.12 143 LEU A CA 1
ATOM 1138 C C . LEU A 1 143 ? -33.990 -0.942 57.063 1.00 93.12 143 LEU A C 1
ATOM 1140 O O . LEU A 1 143 ? -34.527 -0.565 58.103 1.00 93.12 143 LEU A O 1
ATOM 1144 N N . LEU A 1 144 ? -34.698 -1.488 56.069 1.00 92.94 144 LEU A N 1
ATOM 1145 C CA . LEU A 1 144 ? -36.135 -1.749 56.185 1.00 92.94 144 LEU A CA 1
ATOM 1146 C C . LEU A 1 144 ? -36.437 -2.785 57.276 1.00 92.94 144 LEU A C 1
ATOM 1148 O O . LEU A 1 144 ? -37.359 -2.570 58.064 1.00 92.94 144 LEU A O 1
ATOM 1152 N N . ASP A 1 145 ? -35.643 -3.852 57.365 1.00 94.00 145 ASP A N 1
ATOM 1153 C CA . ASP A 1 145 ? -35.784 -4.870 58.410 1.00 94.00 145 ASP A CA 1
ATOM 1154 C C . ASP A 1 145 ? -35.500 -4.292 59.811 1.00 94.00 145 ASP A C 1
ATOM 1156 O O . ASP A 1 145 ? -36.244 -4.565 60.756 1.00 94.00 145 ASP A O 1
ATOM 1160 N N . GLU A 1 146 ? -34.480 -3.439 59.963 1.00 94.50 146 GLU A N 1
ATOM 1161 C CA . GLU A 1 146 ? -34.206 -2.729 61.223 1.00 94.50 146 GLU A CA 1
ATOM 1162 C C . GLU A 1 146 ? -35.348 -1.779 61.613 1.00 94.50 146 GLU A C 1
ATOM 1164 O O . GLU A 1 146 ? -35.770 -1.745 62.773 1.00 94.50 146 GLU A O 1
ATOM 1169 N N . VAL A 1 147 ? -35.906 -1.036 60.652 1.00 94.94 147 VAL A N 1
ATOM 1170 C CA . VAL A 1 147 ? -37.077 -0.176 60.884 1.00 94.94 147 VAL A CA 1
ATOM 1171 C C . VAL A 1 147 ? -38.288 -1.001 61.324 1.00 94.94 147 VAL A C 1
ATOM 1173 O O . VAL A 1 147 ? -39.011 -0.592 62.235 1.00 94.94 147 VAL A O 1
ATOM 1176 N N . GLU A 1 148 ? -38.505 -2.171 60.728 1.00 94.81 148 GLU A N 1
ATOM 1177 C CA . GLU A 1 148 ? -39.564 -3.104 61.122 1.00 94.81 148 GLU A CA 1
ATOM 1178 C C . GLU A 1 148 ? -39.372 -3.591 62.571 1.00 94.81 148 GLU A C 1
ATOM 1180 O O . GLU A 1 148 ? -40.323 -3.623 63.359 1.00 94.81 148 GLU A O 1
ATOM 1185 N N . GLN A 1 149 ? -38.135 -3.914 62.965 1.00 95.25 149 GLN A N 1
ATOM 1186 C CA . GLN A 1 149 ? -37.806 -4.280 64.347 1.00 95.25 149 GLN A CA 1
ATOM 1187 C C . GLN A 1 149 ? -38.053 -3.124 65.321 1.00 95.25 149 GLN A C 1
ATOM 1189 O O . GLN A 1 149 ? -38.679 -3.322 66.366 1.0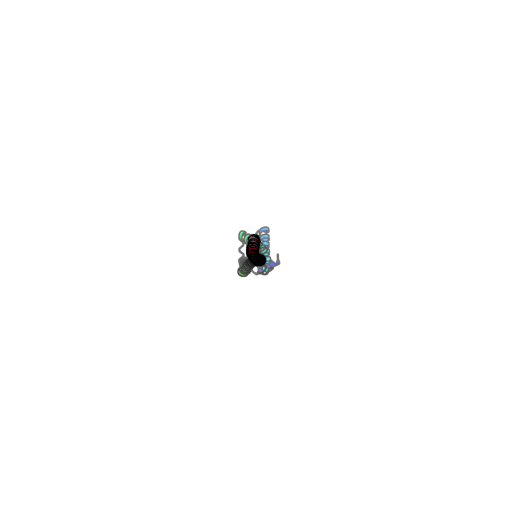0 95.25 149 GLN A O 1
ATOM 1194 N N . MET A 1 150 ? -37.636 -1.904 64.971 1.00 95.25 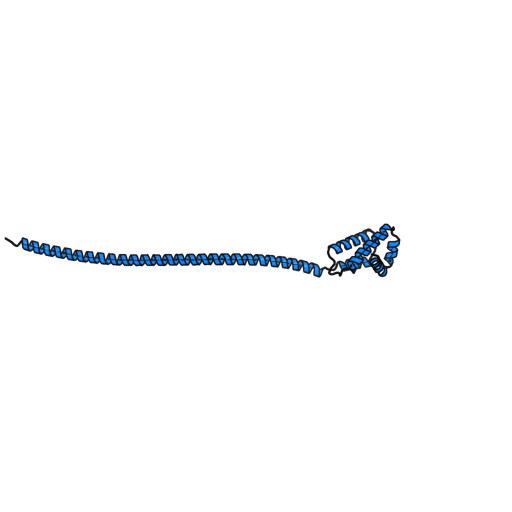150 MET A N 1
ATOM 1195 C CA . MET A 1 150 ? -37.889 -0.719 65.792 1.00 95.25 150 MET A CA 1
ATOM 1196 C C . MET A 1 150 ? -39.387 -0.462 65.973 1.00 95.25 150 MET A C 1
ATOM 1198 O O . MET A 1 150 ? -39.821 -0.186 67.091 1.00 95.25 150 MET A O 1
ATOM 1202 N N . LYS A 1 151 ? -40.204 -0.618 64.922 1.00 94.50 151 LYS A N 1
ATOM 1203 C CA . LYS A 1 151 ? -41.669 -0.503 65.029 1.00 94.50 151 LYS A CA 1
ATOM 1204 C C . LYS A 1 151 ? -42.248 -1.498 66.035 1.00 94.50 151 LYS A C 1
ATOM 1206 O O . LYS A 1 151 ? -43.073 -1.110 66.860 1.00 94.50 151 LYS A O 1
ATOM 1211 N N . LYS A 1 152 ? -41.795 -2.757 66.009 1.00 95.50 152 LYS A N 1
ATOM 1212 C CA . LYS A 1 152 ? -42.227 -3.787 66.972 1.00 95.50 152 LYS A CA 1
ATOM 1213 C C . LYS A 1 152 ? -41.846 -3.424 68.407 1.00 95.50 152 LYS A C 1
ATOM 1215 O O . LYS A 1 152 ? -42.674 -3.552 69.304 1.00 95.50 152 LYS A O 1
ATOM 12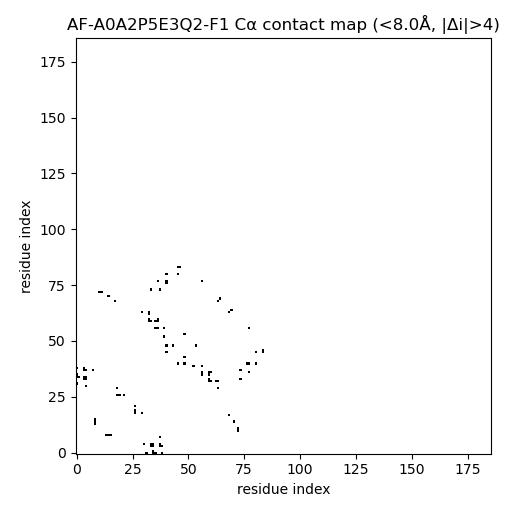20 N N . LEU A 1 153 ? -40.627 -2.927 68.627 1.00 94.44 153 LEU A N 1
ATOM 1221 C CA . LEU A 1 153 ? -40.181 -2.471 69.949 1.00 94.44 153 LEU A CA 1
ATOM 1222 C C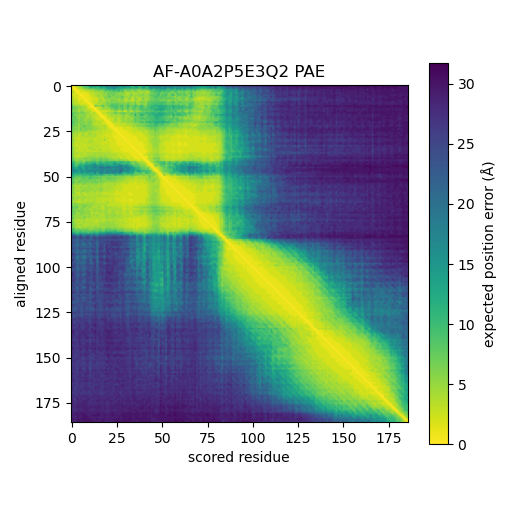 . LEU A 1 153 ? -40.989 -1.270 70.453 1.00 94.44 153 LEU A C 1
ATOM 1224 O O . LEU A 1 153 ? -41.340 -1.215 71.630 1.00 94.44 153 LEU A O 1
ATOM 1228 N N . VAL A 1 154 ? -41.315 -0.322 69.571 1.00 95.44 154 VAL A N 1
ATOM 1229 C CA . VAL A 1 154 ? -42.167 0.827 69.907 1.00 95.44 154 VAL A CA 1
ATOM 1230 C C . VAL A 1 154 ? -43.572 0.370 70.303 1.00 95.44 154 VAL A C 1
ATOM 1232 O O . VAL A 1 154 ? -44.081 0.840 71.319 1.00 95.44 154 VAL A O 1
ATOM 1235 N N . ALA A 1 155 ? -44.169 -0.570 69.565 1.00 94.50 155 ALA A N 1
ATOM 1236 C CA . ALA A 1 155 ? -45.473 -1.137 69.911 1.00 94.50 155 ALA A CA 1
ATOM 1237 C C . ALA A 1 155 ? -45.448 -1.821 71.290 1.00 94.50 155 ALA A C 1
ATOM 1239 O O . ALA A 1 155 ? -46.251 -1.484 72.156 1.00 94.50 155 ALA A O 1
ATOM 1240 N N . ALA A 1 156 ? -44.457 -2.683 71.542 1.00 93.19 156 ALA A N 1
ATOM 1241 C CA . ALA A 1 156 ? -44.296 -3.354 72.834 1.00 93.19 156 ALA A CA 1
ATOM 1242 C C . ALA A 1 156 ? -44.085 -2.367 73.999 1.00 93.19 156 ALA A C 1
ATOM 1244 O O . ALA A 1 156 ? -44.582 -2.578 75.106 1.00 93.19 156 ALA A O 1
ATOM 1245 N N . LYS A 1 157 ? -43.361 -1.265 73.759 1.00 93.62 157 LYS A N 1
ATOM 1246 C CA . LYS A 1 157 ? -43.187 -0.195 74.748 1.00 93.62 157 LYS A CA 1
ATOM 1247 C C . LYS A 1 157 ? -44.508 0.510 75.063 1.00 93.62 157 LYS A C 1
ATOM 1249 O O . LYS A 1 157 ? -44.759 0.809 76.231 1.00 93.62 157 LYS A O 1
ATOM 1254 N N . GLU A 1 158 ? -45.332 0.799 74.057 1.00 92.69 158 GLU A N 1
ATOM 1255 C CA . GLU A 1 158 ? -46.634 1.438 74.281 1.00 92.69 158 GLU A CA 1
ATOM 1256 C C . GLU A 1 158 ? -47.590 0.500 75.036 1.00 92.69 158 GLU A C 1
ATOM 1258 O O . GLU A 1 158 ? -48.263 0.941 75.968 1.00 92.69 158 GLU A O 1
ATOM 1263 N N . ASP A 1 159 ? -47.567 -0.802 74.740 1.00 92.31 159 ASP A N 1
ATOM 1264 C CA . ASP A 1 159 ? -48.323 -1.815 75.488 1.00 92.31 159 ASP A CA 1
ATOM 1265 C C . ASP A 1 159 ? -47.899 -1.877 76.962 1.00 92.31 159 ASP A C 1
ATOM 1267 O O . ASP A 1 159 ? -48.746 -1.861 77.860 1.00 92.31 159 ASP A O 1
ATOM 1271 N N . LEU A 1 160 ? -46.590 -1.871 77.239 1.00 92.56 160 LEU A N 1
ATOM 1272 C CA . LEU A 1 160 ? -46.065 -1.840 78.607 1.00 92.56 160 LEU A CA 1
ATOM 1273 C C . LEU A 1 160 ? -46.517 -0.579 79.356 1.00 92.56 160 LEU A C 1
ATOM 1275 O O . LEU A 1 160 ? -46.930 -0.651 80.513 1.00 92.56 160 LEU A O 1
ATOM 1279 N N . LYS A 1 161 ? -46.473 0.581 78.694 1.00 92.69 161 LYS A N 1
ATOM 1280 C CA . LYS A 1 161 ? -46.934 1.855 79.259 1.00 92.69 161 LYS A CA 1
ATOM 1281 C C . LYS A 1 161 ? -48.432 1.828 79.571 1.00 92.69 161 LYS A C 1
ATOM 1283 O O . LYS A 1 161 ? -48.848 2.357 80.601 1.00 92.69 161 LYS A O 1
ATOM 1288 N N . ASN A 1 162 ? -49.241 1.208 78.714 1.00 91.19 162 ASN A N 1
ATOM 1289 C CA . ASN A 1 162 ? -50.667 1.011 78.971 1.00 91.19 162 ASN A CA 1
ATOM 1290 C C . ASN A 1 162 ? -50.894 0.085 80.173 1.00 91.19 162 ASN A C 1
ATOM 1292 O O . ASN A 1 162 ? -51.671 0.433 81.060 1.00 91.19 162 ASN A O 1
ATOM 1296 N N . HIS A 1 163 ? -50.163 -1.029 80.262 1.00 89.44 163 HIS A N 1
ATOM 1297 C CA . HIS A 1 163 ? -50.202 -1.919 81.426 1.00 89.44 163 HIS A CA 1
ATOM 1298 C C . HIS A 1 163 ? -49.822 -1.212 82.731 1.00 89.44 163 HIS A C 1
ATOM 1300 O O . HIS A 1 163 ? -50.485 -1.406 83.748 1.00 89.44 163 HIS A O 1
ATOM 1306 N N . MET A 1 164 ? -48.784 -0.378 82.703 1.00 88.75 164 MET A N 1
ATOM 1307 C CA . MET A 1 164 ? -48.329 0.380 83.866 1.00 88.75 164 MET A CA 1
ATOM 1308 C C . MET A 1 164 ? -49.380 1.399 84.324 1.00 88.75 164 MET A C 1
ATOM 1310 O O . MET A 1 164 ? -49.652 1.497 85.513 1.00 88.75 164 MET A O 1
ATOM 1314 N N . ARG A 1 165 ? -50.066 2.065 83.386 1.00 90.19 165 ARG A N 1
ATOM 1315 C CA . ARG A 1 165 ? -51.182 2.972 83.701 1.00 90.19 165 ARG A CA 1
ATOM 1316 C C . ARG A 1 165 ? -52.335 2.251 84.405 1.00 90.19 165 ARG A C 1
ATOM 1318 O O . ARG A 1 165 ? -52.826 2.729 85.419 1.00 90.19 165 ARG A O 1
ATOM 1325 N N . VAL A 1 166 ? -52.721 1.074 83.905 1.00 88.75 166 VAL A N 1
ATOM 1326 C CA . VAL A 1 166 ? -53.750 0.226 84.536 1.00 88.75 166 VAL A CA 1
ATOM 1327 C C . VAL A 1 166 ? -53.314 -0.228 85.933 1.00 88.75 166 VAL A C 1
ATOM 1329 O O . VAL A 1 166 ? -54.133 -0.314 86.848 1.00 88.75 166 VAL A O 1
ATOM 1332 N N . PHE A 1 167 ? -52.026 -0.530 86.115 1.00 87.38 167 PHE A N 1
ATOM 1333 C CA . PHE A 1 167 ? -51.478 -0.882 87.420 1.00 87.38 167 PHE A CA 1
ATOM 1334 C C . PHE A 1 167 ? -51.561 0.292 88.404 1.00 87.38 167 PHE A C 1
ATOM 1336 O O . PHE A 1 167 ? -52.077 0.106 89.506 1.00 87.38 167 PHE A O 1
ATOM 1343 N N . ASP A 1 168 ? -51.131 1.488 87.998 1.00 87.88 168 ASP A N 1
ATOM 1344 C CA . ASP A 1 168 ? -51.190 2.700 88.822 1.00 87.88 168 ASP A CA 1
ATOM 1345 C C . ASP A 1 168 ? -52.633 3.030 89.238 1.00 87.88 168 ASP A C 1
ATOM 1347 O O . ASP A 1 168 ? -52.901 3.248 90.421 1.00 87.88 168 ASP A O 1
ATOM 1351 N N . GLU A 1 169 ? -53.591 2.956 88.306 1.00 86.31 169 GLU A N 1
ATOM 1352 C CA . GLU A 1 169 ? -55.024 3.129 88.595 1.00 86.31 169 GLU A CA 1
ATOM 1353 C C . GLU A 1 169 ? -55.523 2.130 89.652 1.00 86.31 169 GLU A C 1
ATOM 1355 O O . GLU A 1 169 ? -56.278 2.486 90.563 1.00 86.31 169 GLU A O 1
ATOM 1360 N N . LYS A 1 170 ? -55.080 0.870 89.571 1.00 82.44 170 LYS A N 1
ATOM 1361 C CA . LYS A 1 170 ? -55.468 -0.187 90.513 1.00 82.44 170 LYS A CA 1
ATOM 1362 C C . LYS A 1 170 ? -54.832 -0.002 91.893 1.00 82.44 170 LYS A C 1
ATOM 1364 O O . LYS A 1 170 ? -55.480 -0.270 92.906 1.00 82.44 170 LYS A O 1
ATOM 1369 N N . VAL A 1 171 ? -53.589 0.477 91.953 1.00 82.50 171 VAL A N 1
ATOM 1370 C CA . VAL A 1 171 ? -52.917 0.845 93.209 1.00 82.50 171 VAL A CA 1
ATOM 1371 C C . VAL A 1 171 ? -53.628 2.024 93.869 1.00 82.50 171 VAL A C 1
ATOM 1373 O O . VAL A 1 171 ? -53.864 1.986 95.076 1.00 82.50 171 VAL A O 1
ATOM 1376 N N . GLU A 1 172 ? -54.035 3.033 93.099 1.00 79.56 172 GLU A N 1
ATOM 1377 C CA . GLU A 1 172 ? -54.780 4.180 93.621 1.00 79.56 172 GLU A CA 1
ATOM 1378 C C . GLU A 1 172 ? -56.175 3.783 94.135 1.00 79.56 172 GLU A C 1
ATOM 1380 O O . GLU A 1 172 ? -56.623 4.259 95.178 1.00 79.56 172 GLU A O 1
ATOM 1385 N N . GLN A 1 173 ? -56.862 2.861 93.456 1.00 78.00 173 GLN A N 1
ATOM 1386 C CA . GLN A 1 173 ? -58.108 2.281 93.969 1.00 78.00 173 GLN A CA 1
ATOM 1387 C C . GLN A 1 173 ? -57.887 1.523 95.285 1.00 78.00 173 GLN A C 1
ATOM 1389 O O . GLN A 1 173 ? -58.643 1.714 96.238 1.00 78.00 173 GLN A O 1
ATOM 1394 N N . ASN A 1 174 ? -56.832 0.710 95.378 1.00 74.31 174 ASN A N 1
ATOM 1395 C CA . ASN A 1 174 ? -56.501 -0.016 96.605 1.00 74.31 174 ASN A CA 1
ATOM 1396 C C . ASN A 1 174 ? -56.097 0.914 97.759 1.00 74.31 174 ASN A C 1
ATOM 1398 O O . ASN A 1 174 ? -56.463 0.647 98.903 1.00 74.31 174 ASN A O 1
ATOM 1402 N N . SER A 1 175 ? -55.383 2.011 97.494 1.00 71.75 175 SER A N 1
ATOM 1403 C CA . SER A 1 175 ? -55.029 2.990 98.528 1.00 71.75 175 SER A CA 1
ATOM 1404 C C . SER A 1 175 ? -56.258 3.757 99.026 1.00 71.75 175 SER A C 1
ATOM 1406 O O . SER A 1 175 ? -56.400 3.958 100.231 1.00 71.75 175 SER A O 1
ATOM 1408 N N . LYS A 1 176 ? -57.201 4.102 98.135 1.00 73.12 176 LYS A N 1
ATOM 1409 C CA . LYS A 1 176 ? -58.514 4.657 98.507 1.00 73.12 176 LYS A CA 1
ATOM 1410 C C . LYS A 1 176 ? -59.313 3.680 99.373 1.00 73.12 176 LYS A C 1
ATOM 1412 O O . LYS A 1 176 ? -59.883 4.099 100.379 1.00 73.12 176 LYS A O 1
ATOM 1417 N N . LEU A 1 177 ? -59.306 2.388 99.036 1.00 68.06 177 LEU A N 1
ATOM 1418 C CA . LEU A 1 177 ? -59.937 1.344 99.849 1.00 68.06 177 LEU A CA 1
ATOM 1419 C C . LEU A 1 177 ? -59.290 1.234 101.238 1.00 68.06 177 LEU A C 1
ATOM 1421 O O . LEU A 1 177 ? -60.005 1.255 102.237 1.00 68.06 177 LEU A O 1
ATOM 1425 N N . LEU A 1 178 ? -57.959 1.200 101.327 1.00 60.97 178 LEU A N 1
ATOM 1426 C CA . LEU A 1 178 ? -57.224 1.138 102.597 1.00 60.97 178 LEU A CA 1
ATOM 1427 C C . LEU A 1 178 ? -57.418 2.393 103.463 1.00 60.97 178 LEU A C 1
ATOM 1429 O O . LEU A 1 178 ? -57.631 2.269 104.667 1.00 60.97 178 LEU A O 1
ATOM 1433 N N . ASN A 1 179 ? -57.426 3.590 102.872 1.00 59.19 179 ASN A N 1
ATOM 1434 C CA . ASN A 1 179 ? -57.723 4.830 103.598 1.00 59.19 179 ASN A CA 1
ATOM 1435 C C . ASN A 1 179 ? -59.174 4.880 104.095 1.00 59.19 179 ASN A C 1
ATOM 1437 O O . ASN A 1 179 ? -59.414 5.344 105.206 1.00 59.19 179 ASN A O 1
ATOM 1441 N N . SER A 1 180 ? -60.138 4.352 103.332 1.00 58.66 180 SER A N 1
ATOM 1442 C CA . SER A 1 180 ? -61.516 4.205 103.822 1.00 58.66 180 SER A CA 1
ATOM 1443 C C . SER A 1 180 ? -61.604 3.234 105.008 1.00 58.66 180 SER A C 1
ATOM 1445 O O . SER A 1 180 ? -62.391 3.448 105.928 1.00 58.66 180 SER A O 1
ATOM 1447 N N . PHE A 1 181 ? -60.740 2.213 105.033 1.00 54.31 181 PHE A N 1
ATOM 1448 C CA . PHE A 1 181 ? -60.643 1.249 106.129 1.00 54.31 181 PHE A CA 1
ATOM 1449 C C . PHE A 1 181 ? -59.985 1.862 107.379 1.00 54.31 181 PHE A C 1
ATOM 1451 O O . PHE A 1 181 ? -60.469 1.645 108.487 1.00 54.31 181 PHE A O 1
ATOM 1458 N N . CYS A 1 182 ? -58.938 2.684 107.221 1.00 53.66 182 CYS A N 1
ATOM 1459 C CA . CYS A 1 182 ? -58.273 3.377 108.335 1.00 53.66 182 CYS A CA 1
ATOM 1460 C C . CYS A 1 182 ? -59.091 4.537 108.929 1.00 53.66 182 CYS A C 1
ATOM 1462 O O . CYS A 1 182 ? -58.927 4.840 110.105 1.00 53.66 182 CYS A O 1
ATOM 1464 N N . CYS A 1 183 ? -59.990 5.170 108.169 1.00 50.97 183 CYS A N 1
ATOM 1465 C CA . CYS A 1 183 ? -60.895 6.202 108.694 1.00 50.97 183 CYS A CA 1
ATOM 1466 C C . CYS A 1 183 ? -62.185 5.639 109.325 1.00 50.97 183 CYS A C 1
ATOM 1468 O O . CYS A 1 183 ? -63.047 6.417 109.727 1.00 50.97 183 CYS A O 1
ATOM 1470 N N . SER A 1 184 ? -62.320 4.309 109.416 1.00 47.16 184 SER A N 1
ATOM 1471 C CA . SER A 1 184 ? -63.517 3.626 109.934 1.00 47.16 184 SER A CA 1
ATOM 1472 C C . SER A 1 184 ? -63.299 2.881 111.260 1.00 47.16 184 SER A C 1
ATOM 1474 O O . SER A 1 184 ? -64.192 2.153 111.689 1.00 47.16 184 SER A O 1
ATOM 1476 N N . PHE A 1 185 ? -62.154 3.057 111.930 1.00 41.75 185 PHE A N 1
ATOM 1477 C CA . PHE A 1 185 ? -61.943 2.537 113.287 1.00 41.75 185 PHE A CA 1
ATOM 1478 C C . PHE A 1 185 ? -62.004 3.679 114.323 1.00 41.75 185 PHE A C 1
ATOM 1480 O O . PHE A 1 185 ? -61.154 4.569 114.258 1.00 41.75 185 PHE A O 1
ATOM 1487 N N . PRO A 1 186 ? -63.007 3.690 115.230 1.00 50.66 186 PRO A N 1
ATOM 1488 C CA . PRO A 1 186 ? -63.034 4.561 116.408 1.00 50.66 186 PRO A CA 1
ATOM 1489 C C . PRO A 1 186 ? -62.009 4.153 117.474 1.00 50.66 186 PRO A C 1
ATOM 1491 O O . PRO A 1 186 ? -61.624 2.960 117.515 1.00 50.66 186 PRO A O 1
#

Mean predicted aligned error: 17.17 Å

pLDDT: mean 82.39, std 12.22, range [41.75, 96.25]

Radius of gyration: 57.7 Å; Cα contacts (8 Å, |Δi|>4): 54; chains: 1; bounding box: 105×24×162 Å